Protein AF-0000000080501216 (afdb_homodimer)

Organism: Tupaia chinensis (NCBI:txid246437)

InterPro domains:
  IPR001064 Beta/gamma crystallin [PF00030] (32-118)
  IPR001064 Beta/gamma crystallin [PR01367] (33-52)
  IPR001064 Beta/gamma crystallin [PR01367] (94-103)
  IPR001064 Beta/gamma crystallin [PS50915] (31-70)
  IPR001064 Beta/gamma crystallin [PS50915] (71-119)
  IPR001064 Beta/gamma crystallin [SM00247] (32-118)
  IPR011024 Gamma-crystallin-like [SSF49695] (29-119)
  IPR050252 Beta/Gamma-Crystallin [PTHR11818] (30-120)

Foldseek 3Di:
DPPPPPPVPPPPPPPPLPCPVQPDCPPCPQFKKKFAQAFQNDHDIDMDSFKFQFVVVVVDFRTFWMFGQDAWKWFAQHGRRDHDIFIFGCPVVNRTGRGQCSSDVPRDDRHTTIMHGDDD/DPPPPPPPPPPPPPPPLPCPVQPDPPPQPQWKKKFAQAFQNDHDIDMDSFKFQFVVVVVDFRTFWMFGQDAWKWFAQHGSRDHDIFIFGCPVVNRTGRGQCSSDVPRDDRHTTIMHGDDD

pLDDT: mean 81.21, std 25.64, range [28.44, 98.81]

Solvent-accessible surface area (backbone atoms only — not comparable to full-atom values): 13350 Å² total; per-residue (Å²): 134,84,79,76,74,74,74,72,72,72,72,71,68,76,73,71,73,58,77,66,68,66,71,70,81,57,94,69,62,79,40,27,37,36,40,11,48,25,52,66,69,31,81,58,72,51,76,35,70,62,63,36,52,44,36,53,84,74,74,46,68,64,44,23,13,36,36,28,77,26,36,29,34,39,36,10,35,31,55,68,70,30,76,57,76,34,70,44,28,16,66,52,74,70,8,59,28,47,37,46,66,64,49,37,91,75,53,82,68,51,58,60,17,12,37,33,70,60,48,82,135,82,79,74,75,74,74,72,73,72,73,72,67,76,73,71,72,57,76,64,72,66,74,72,83,56,91,73,59,81,39,27,36,36,39,10,46,25,52,66,69,31,80,58,72,50,75,36,72,60,63,36,52,42,37,55,81,74,73,47,67,65,45,24,12,36,37,27,77,25,35,29,34,39,39,11,36,31,55,67,70,30,77,59,77,33,70,46,28,16,67,48,73,70,8,57,29,48,38,44,66,64,49,36,93,76,53,83,68,52,57,60,18,12,39,36,70,60,52,83

Structure (mmCIF, N/CA/C/O backbone):
data_AF-0000000080501216-model_v1
#
loop_
_entity.id
_entity.type
_entity.pdbx_description
1 polymer 'Beta-crystallin A3'
#
loop_
_atom_site.group_PDB
_atom_site.id
_atom_site.type_symbol
_atom_site.label_atom_id
_atom_site.label_alt_id
_atom_site.label_comp_id
_atom_site.label_asym_id
_atom_site.label_entity_id
_atom_site.label_seq_id
_atom_site.pdbx_PDB_ins_code
_atom_site.Cartn_x
_atom_site.Cartn_y
_atom_site.Cartn_z
_atom_site.occupancy
_atom_site.B_iso_or_equiv
_atom_site.auth_seq_id
_atom_site.auth_comp_id
_atom_site.auth_asym_id
_atom_site.auth_ato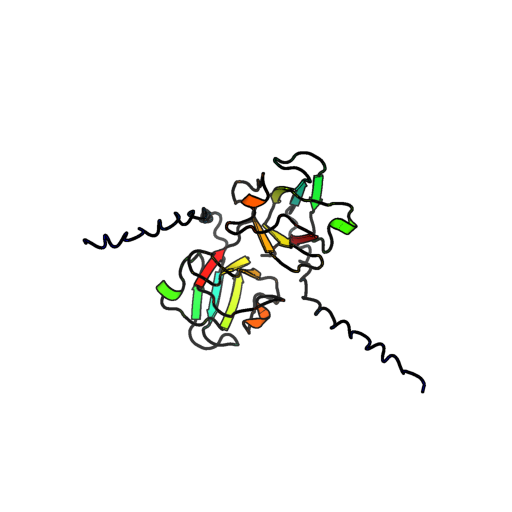m_id
_atom_site.pdbx_PDB_model_num
ATOM 1 N N . MET A 1 1 ? -28.703 9.281 -50.688 1 29.02 1 MET A N 1
ATOM 2 C CA . MET A 1 1 ? -28.609 9.859 -49.344 1 29.02 1 MET A CA 1
ATOM 3 C C . MET A 1 1 ? -27.578 9.125 -48.5 1 29.02 1 MET A C 1
ATOM 5 O O . MET A 1 1 ? -27.75 7.941 -48.188 1 29.02 1 MET A O 1
ATOM 9 N N . GLU A 1 2 ? -26.266 9.367 -48.688 1 31.59 2 GLU A N 1
ATOM 10 C CA . GLU A 1 2 ? -25.062 8.703 -48.219 1 31.59 2 GLU A CA 1
ATOM 11 C C . GLU A 1 2 ? -24.906 8.859 -46.719 1 31.59 2 GLU A C 1
ATOM 13 O O . GLU A 1 2 ? -24.969 9.969 -46.188 1 31.59 2 GLU A O 1
ATOM 18 N N . THR A 1 3 ? -25.438 7.898 -45.875 1 32.84 3 THR A N 1
ATOM 19 C CA . THR A 1 3 ? -25.359 7.84 -44.438 1 32.84 3 THR A CA 1
ATOM 20 C C . THR A 1 3 ? -23.906 7.914 -43.969 1 32.84 3 THR A C 1
ATOM 22 O O . THR A 1 3 ? -23.109 7.027 -44.25 1 32.84 3 THR A O 1
ATOM 25 N N . ARG A 1 4 ? -23.344 9.148 -43.906 1 29.95 4 ARG A N 1
ATOM 26 C CA . ARG A 1 4 ? -22.031 9.375 -43.344 1 29.95 4 ARG A CA 1
ATOM 27 C C . ARG A 1 4 ? -21.906 8.727 -41.969 1 29.95 4 ARG A C 1
ATOM 29 O O . ARG A 1 4 ? -22.641 9.094 -41.031 1 29.95 4 ARG A O 1
ATOM 36 N N . THR A 1 5 ? -21.781 7.414 -41.875 1 30.98 5 THR A N 1
ATOM 37 C CA . THR A 1 5 ? -21.484 6.742 -40.625 1 30.98 5 THR A CA 1
ATOM 38 C C . THR A 1 5 ? -20.344 7.453 -39.875 1 30.98 5 THR A C 1
ATOM 40 O O . THR A 1 5 ? -19.25 7.594 -40.406 1 30.98 5 THR A O 1
ATOM 43 N N . VAL A 1 6 ? -20.594 8.57 -39.219 1 31.17 6 VAL A N 1
ATOM 44 C CA . VAL A 1 6 ? -19.625 9.25 -38.375 1 31.17 6 VAL A CA 1
ATOM 45 C C . VAL A 1 6 ? -18.969 8.242 -37.438 1 31.17 6 VAL A C 1
ATOM 47 O O . VAL A 1 6 ? -19.641 7.629 -36.594 1 31.17 6 VAL A O 1
ATOM 50 N N . GLN A 1 7 ? -18.125 7.34 -37.875 1 28.44 7 GLN A N 1
ATOM 51 C CA . GLN A 1 7 ? -17.281 6.57 -36.969 1 28.44 7 GLN A CA 1
ATOM 52 C C . GLN A 1 7 ? -16.641 7.469 -35.938 1 28.44 7 GLN A C 1
ATOM 54 O O . GLN A 1 7 ? -15.859 8.359 -36.281 1 28.44 7 GLN A O 1
ATOM 59 N N . ARG A 1 8 ? -17.438 7.996 -35.062 1 31.09 8 ARG A N 1
ATOM 60 C CA . ARG A 1 8 ? -16.859 8.719 -33.906 1 31.09 8 ARG A CA 1
ATOM 61 C C . ARG A 1 8 ? -15.633 8.008 -33.375 1 31.09 8 ARG A C 1
ATOM 63 O O . ARG A 1 8 ? -15.703 6.828 -33 1 31.09 8 ARG A O 1
ATOM 70 N N . GLU A 1 9 ? -14.453 8.32 -33.875 1 31.73 9 GLU A N 1
ATOM 71 C CA . GLU A 1 9 ? -13.172 7.898 -33.312 1 31.73 9 GLU A CA 1
ATOM 72 C C . GLU A 1 9 ? -13.156 8.031 -31.797 1 31.73 9 GLU A C 1
ATOM 74 O O . GLU A 1 9 ? -13.438 9.109 -31.25 1 31.73 9 GLU A O 1
ATOM 79 N N . LEU A 1 10 ? -13.68 7.074 -31.125 1 31.47 10 LEU A N 1
ATOM 80 C CA . LEU A 1 10 ? -13.516 6.988 -29.672 1 31.47 10 LEU A CA 1
ATOM 81 C C . LEU A 1 10 ? -12.141 7.492 -29.25 1 31.47 10 LEU A C 1
ATOM 83 O O . LEU A 1 10 ? -11.117 6.934 -29.656 1 31.47 10 LEU A O 1
ATOM 87 N N . GLU A 1 11 ? -11.977 8.781 -29.25 1 34.78 11 GLU A N 1
ATOM 88 C CA . GLU A 1 11 ? -10.758 9.367 -28.688 1 34.78 11 GLU A CA 1
ATOM 89 C C . GLU A 1 11 ? -10.32 8.633 -27.422 1 34.78 11 GLU A C 1
ATOM 91 O O . GLU A 1 11 ? -11.086 8.547 -26.453 1 34.78 11 GLU A O 1
ATOM 96 N N . THR A 1 12 ? -9.703 7.492 -27.547 1 34.91 12 THR A N 1
ATOM 97 C CA . THR A 1 12 ? -8.984 6.871 -26.453 1 34.91 12 THR A CA 1
ATOM 98 C C . THR A 1 12 ? -8.344 7.93 -25.547 1 34.91 12 THR A C 1
ATOM 100 O O . THR A 1 12 ? -7.598 8.789 -26.031 1 34.91 12 THR A O 1
ATOM 103 N N . LEU A 1 13 ? -9.07 8.547 -24.703 1 35.78 13 LEU A N 1
ATOM 104 C CA . LEU A 1 13 ? -8.484 9.398 -23.688 1 35.78 13 LEU A CA 1
ATOM 105 C C . LEU A 1 13 ? -7.113 8.883 -23.266 1 35.78 13 LEU A C 1
ATOM 107 O O . LEU A 1 13 ? -6.93 7.672 -23.078 1 35.78 13 LEU A O 1
ATOM 111 N N . PRO A 1 14 ? -6.066 9.594 -23.719 1 34.75 14 PRO A N 1
ATOM 112 C CA . PRO A 1 14 ? -4.738 9.18 -23.266 1 34.75 14 PRO A CA 1
ATOM 113 C C . PRO A 1 14 ? -4.734 8.664 -21.828 1 34.75 14 PRO A C 1
ATOM 115 O O . PRO A 1 14 ? -5.449 9.195 -20.969 1 34.75 14 PRO A O 1
ATOM 118 N N . THR A 1 15 ? -4.793 7.391 -21.609 1 36.69 15 THR A N 1
ATOM 119 C CA . THR A 1 15 ? -4.488 6.84 -20.297 1 36.69 15 THR A CA 1
ATOM 120 C C . THR A 1 15 ? -3.416 7.672 -19.594 1 36.69 15 THR A C 1
ATOM 122 O O . THR A 1 15 ? -2.303 7.816 -20.109 1 36.69 15 THR A O 1
ATOM 125 N N . THR A 1 16 ? -3.732 8.727 -18.969 1 36.75 16 THR A N 1
ATOM 126 C CA . THR A 1 16 ? -2.787 9.438 -18.109 1 36.75 16 THR A CA 1
ATOM 127 C C . THR A 1 16 ? -1.743 8.477 -17.547 1 36.75 16 THR A C 1
ATOM 129 O O . THR A 1 16 ? -2.09 7.484 -16.906 1 36.75 16 THR A O 1
ATOM 132 N N . LYS A 1 17 ? -0.617 8.469 -18.219 1 33.47 17 LYS A N 1
ATOM 133 C CA . LYS A 1 17 ? 0.563 7.785 -17.688 1 33.47 17 LYS A CA 1
ATOM 134 C C . LYS A 1 17 ? 0.675 7.961 -16.172 1 33.47 17 LYS A C 1
ATOM 136 O O . LYS A 1 17 ? 0.887 9.07 -15.688 1 33.47 17 LYS A O 1
ATOM 141 N N . MET A 1 18 ? -0.21 7.383 -15.469 1 37.25 18 MET A N 1
ATOM 142 C CA . MET A 1 18 ? 0.127 7.395 -14.047 1 37.25 18 MET A CA 1
ATOM 143 C C . MET A 1 18 ? 1.631 7.242 -13.844 1 37.25 18 MET A C 1
ATOM 145 O O . MET A 1 18 ? 2.27 6.414 -14.492 1 37.25 18 MET A O 1
ATOM 149 N N . ALA A 1 19 ? 2.297 8.273 -13.75 1 36.88 19 ALA A N 1
ATOM 150 C CA . ALA A 1 19 ? 3.711 8.18 -13.391 1 36.88 19 ALA A CA 1
ATOM 151 C C . ALA A 1 19 ? 3.984 6.934 -12.555 1 36.88 19 ALA A C 1
ATOM 153 O O . ALA A 1 19 ? 3.6 6.863 -11.391 1 36.88 19 ALA A O 1
ATOM 154 N N . GLN A 1 20 ? 3.625 5.824 -13.102 1 40.28 20 GLN A N 1
ATOM 155 C CA . GLN A 1 20 ? 4.109 4.648 -12.383 1 40.28 20 GLN A CA 1
ATOM 156 C C . GLN A 1 20 ? 5.574 4.816 -11.977 1 40.28 20 GLN A C 1
ATOM 158 O O . GLN A 1 20 ? 6.445 4.961 -12.836 1 40.28 20 GLN A O 1
ATOM 163 N N . THR A 1 21 ? 5.844 5.699 -11.016 1 39.66 21 THR A N 1
ATOM 164 C CA . THR A 1 21 ? 7.23 5.723 -10.57 1 39.66 21 THR A CA 1
ATOM 165 C C . THR A 1 21 ? 7.824 4.316 -10.586 1 39.66 21 THR A C 1
ATOM 167 O O . THR A 1 21 ? 7.293 3.406 -9.945 1 39.66 21 THR A O 1
ATOM 170 N N . ASN A 1 22 ? 8.219 3.959 -11.766 1 41.06 22 ASN A N 1
ATOM 171 C CA . ASN A 1 22 ? 9.102 2.799 -11.734 1 41.06 22 ASN A CA 1
ATOM 172 C C . ASN A 1 22 ? 10.125 2.904 -10.602 1 41.06 22 ASN A C 1
ATOM 174 O O . ASN A 1 22 ? 10.914 3.85 -10.562 1 41.06 22 ASN A O 1
ATOM 178 N N . PRO A 1 23 ? 9.875 2.387 -9.398 1 41.84 23 PRO A N 1
ATOM 179 C CA . PRO A 1 23 ? 10.938 2.516 -8.398 1 41.84 23 PRO A CA 1
ATOM 180 C C . PRO A 1 23 ? 12.328 2.293 -8.977 1 41.84 23 PRO A C 1
ATOM 182 O O . PRO A 1 23 ? 12.492 1.533 -9.938 1 41.84 23 PRO A O 1
ATOM 185 N N . LEU A 1 24 ? 13.094 3.367 -8.984 1 39.47 24 LEU A N 1
ATOM 186 C CA . LEU A 1 24 ? 14.516 3.115 -9.211 1 39.47 24 LEU A CA 1
ATOM 187 C C . LEU A 1 24 ? 14.969 1.861 -8.469 1 39.47 24 LEU A C 1
ATOM 189 O O . LEU A 1 24 ? 14.484 1.577 -7.371 1 39.47 24 LEU A O 1
ATOM 193 N N . PRO A 1 25 ? 15.719 1.045 -9.109 1 41.31 25 PRO A N 1
ATOM 194 C CA . PRO A 1 25 ? 16.344 -0.112 -8.477 1 41.31 25 PRO A CA 1
ATOM 195 C C . PRO A 1 25 ? 17.094 0.254 -7.191 1 41.31 25 PRO A C 1
ATOM 197 O O . PRO A 1 25 ? 18.234 0.706 -7.246 1 41.31 25 PRO A O 1
ATOM 200 N N . GLY A 1 26 ? 16.875 1.258 -6.453 1 39.59 26 GLY A N 1
ATOM 201 C CA . GLY A 1 26 ? 17.906 1.435 -5.445 1 39.59 26 GLY A CA 1
ATOM 202 C C . GLY A 1 26 ? 18.297 0.141 -4.754 1 39.59 26 GLY A C 1
ATOM 203 O O . GLY A 1 26 ? 17.828 -0.937 -5.141 1 39.59 26 GLY A O 1
ATOM 204 N N . ALA A 1 27 ? 18.719 0.219 -3.203 1 41.69 27 ALA A N 1
ATOM 205 C CA . ALA A 1 27 ? 19.281 -0.876 -2.416 1 41.69 27 ALA A CA 1
ATOM 206 C C . ALA A 1 27 ? 18.359 -2.094 -2.438 1 41.69 27 ALA A C 1
ATOM 208 O O . ALA A 1 27 ? 17.219 -2.021 -1.994 1 41.69 27 ALA A O 1
ATOM 209 N N . LEU A 1 28 ? 18.438 -2.914 -3.336 1 46.03 28 LEU A N 1
ATOM 210 C CA . LEU A 1 28 ? 17.875 -4.164 -3.848 1 46.03 28 LEU A CA 1
ATOM 211 C C . LEU A 1 28 ? 17.609 -5.141 -2.709 1 46.03 28 LEU A C 1
ATOM 213 O O . LEU A 1 28 ? 18.531 -5.707 -2.131 1 46.03 28 LEU A O 1
ATOM 217 N N . GLY A 1 29 ? 17.328 -4.812 -1.502 1 54.84 29 GLY A N 1
ATOM 218 C CA . GLY A 1 29 ? 17.031 -6.09 -0.873 1 54.84 29 GLY A CA 1
ATOM 219 C C . GLY A 1 29 ? 15.992 -6.902 -1.634 1 54.84 29 GLY A C 1
ATOM 220 O O . GLY A 1 29 ? 15.312 -6.379 -2.516 1 54.84 29 GLY A O 1
ATOM 221 N N . PRO A 1 30 ? 16.172 -8.281 -1.779 1 73.44 30 PRO A N 1
ATOM 222 C CA . PRO A 1 30 ? 15.43 -9.062 -2.768 1 73.44 30 PRO A CA 1
ATOM 223 C C . PRO A 1 30 ? 13.922 -9 -2.551 1 73.44 30 PRO A C 1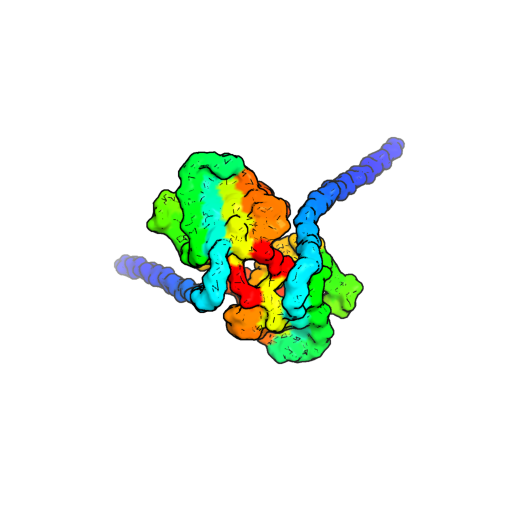
ATOM 225 O O . PRO A 1 30 ? 13.344 -9.906 -1.956 1 73.44 30 PRO A O 1
ATOM 228 N N . TRP A 1 31 ? 13.289 -7.734 -2.941 1 91.38 31 TRP A N 1
ATOM 229 C CA . TRP A 1 31 ? 11.836 -7.758 -3.014 1 91.38 31 TRP A CA 1
ATOM 230 C C . TRP A 1 31 ? 11.352 -8.93 -3.865 1 91.38 31 TRP A C 1
ATOM 232 O O . TRP A 1 31 ? 11.898 -9.195 -4.934 1 91.38 31 TRP A O 1
ATOM 242 N N . LYS A 1 32 ? 10.398 -9.57 -3.246 1 97 32 LYS A N 1
ATOM 243 C CA . LYS A 1 32 ? 9.93 -10.75 -3.965 1 97 32 LYS A CA 1
ATOM 244 C C . LYS A 1 32 ? 8.5 -11.102 -3.564 1 97 32 LYS A C 1
ATOM 246 O O . LYS A 1 32 ? 8.164 -11.102 -2.377 1 97 32 LYS A O 1
ATOM 251 N N . ILE A 1 33 ? 7.68 -11.273 -4.578 1 98.06 33 ILE A N 1
ATOM 252 C CA . ILE A 1 33 ? 6.336 -11.805 -4.379 1 98.06 33 ILE A CA 1
ATOM 253 C C . ILE A 1 33 ? 6.105 -12.992 -5.312 1 98.06 33 ILE A C 1
ATOM 255 O O . ILE A 1 33 ? 6.539 -12.977 -6.469 1 98.06 33 ILE A O 1
ATOM 259 N N . THR A 1 34 ? 5.449 -14.016 -4.762 1 98.69 34 THR A N 1
ATOM 260 C CA . THR A 1 34 ? 5.09 -15.188 -5.555 1 98.69 34 THR A CA 1
ATOM 261 C C . THR A 1 34 ? 3.578 -15.391 -5.566 1 98.69 34 THR A C 1
ATOM 263 O O . THR A 1 34 ? 2.939 -15.406 -4.512 1 98.69 34 THR A O 1
ATOM 266 N N . ILE A 1 35 ? 3.051 -15.562 -6.801 1 98.81 35 ILE A N 1
ATOM 267 C CA . ILE A 1 35 ? 1.612 -15.781 -6.918 1 98.81 35 ILE A CA 1
ATOM 268 C C . ILE A 1 35 ? 1.34 -17.219 -7.363 1 98.81 35 ILE A C 1
ATOM 270 O O . ILE A 1 35 ? 2.178 -17.844 -8.016 1 98.81 35 ILE A O 1
ATOM 274 N N . TYR A 1 36 ? 0.174 -17.734 -6.949 1 98.75 36 TYR A N 1
ATOM 275 C CA . TYR A 1 36 ? -0.227 -19.109 -7.258 1 98.75 36 TYR A CA 1
ATOM 276 C C . TYR A 1 36 ? -1.63 -19.141 -7.852 1 98.75 36 TYR A C 1
ATOM 278 O O . TYR A 1 36 ? -2.49 -18.344 -7.477 1 98.75 36 TYR A O 1
ATOM 286 N N . ASP A 1 37 ? -1.862 -20.109 -8.75 1 98.5 37 ASP A N 1
ATOM 287 C CA . ASP A 1 37 ? -3.164 -20.156 -9.406 1 98.5 37 ASP A CA 1
ATOM 288 C C . ASP A 1 37 ? -4.137 -21.047 -8.633 1 98.5 37 ASP A C 1
ATOM 290 O O . ASP A 1 37 ? -5.285 -21.219 -9.055 1 98.5 37 ASP A O 1
ATOM 294 N N . GLN A 1 38 ? -3.672 -21.625 -7.516 1 98.25 38 GLN A N 1
ATOM 295 C CA . GLN A 1 38 ? -4.527 -22.359 -6.586 1 98.25 38 GLN A CA 1
ATOM 296 C C . GLN A 1 38 ? -4.352 -21.844 -5.16 1 98.25 38 GLN A C 1
ATOM 298 O O . GLN A 1 38 ? -3.357 -21.188 -4.852 1 98.25 38 GLN A O 1
ATOM 303 N N . GLU A 1 39 ? -5.336 -22.047 -4.355 1 98.38 39 GLU A N 1
ATOM 304 C CA . GLU A 1 39 ? -5.262 -21.672 -2.945 1 98.38 39 GLU A CA 1
ATOM 305 C C . GLU A 1 39 ? -4.18 -22.484 -2.227 1 98.38 39 GLU A C 1
ATOM 307 O O . GLU A 1 39 ? -3.668 -23.469 -2.764 1 98.38 39 GLU A O 1
ATOM 312 N N . ASN A 1 40 ? -3.713 -22.016 -1.14 1 98.62 40 ASN A N 1
ATOM 313 C CA . ASN A 1 40 ? -2.76 -22.688 -0.264 1 98.62 40 ASN A CA 1
ATOM 314 C C . ASN A 1 40 ? -1.433 -22.953 -0.973 1 98.62 40 ASN A C 1
ATOM 316 O O . ASN A 1 40 ? -0.803 -23.984 -0.762 1 98.62 40 ASN A O 1
ATOM 320 N N . PHE A 1 41 ? -1.153 -22.031 -1.813 1 98.56 41 PHE A N 1
ATOM 321 C CA . PHE A 1 41 ? 0.135 -22.016 -2.496 1 98.56 41 PHE A CA 1
ATOM 322 C C . PHE A 1 41 ? 0.314 -23.266 -3.352 1 98.56 41 PHE A C 1
ATOM 324 O O . PHE A 1 41 ? 1.41 -23.828 -3.418 1 98.56 41 PHE A O 1
ATOM 331 N N . GLN A 1 42 ? -0.801 -23.766 -3.883 1 98.56 42 GLN A N 1
ATOM 332 C CA . GLN A 1 42 ? -0.767 -24.938 -4.762 1 98.56 42 GLN A CA 1
ATOM 333 C C . GLN A 1 42 ? -0.819 -24.516 -6.23 1 98.56 42 GLN A C 1
ATOM 335 O O . GLN A 1 42 ? -1.048 -23.344 -6.539 1 98.56 42 GLN A O 1
ATOM 340 N N . GLY A 1 43 ? -0.421 -25.484 -7.137 1 98 43 GLY A N 1
ATOM 341 C CA . GLY A 1 43 ? -0.551 -25.281 -8.57 1 98 43 GLY A CA 1
ATOM 342 C C . GLY A 1 43 ? 0.613 -24.516 -9.172 1 98 43 GLY A C 1
ATOM 343 O O . GLY A 1 43 ? 1.732 -24.578 -8.656 1 98 43 GLY A O 1
ATOM 344 N N . LYS A 1 44 ? 0.304 -23.781 -10.297 1 97.88 44 LYS A N 1
ATOM 345 C CA . LYS A 1 44 ? 1.307 -22.984 -10.992 1 97.88 44 LYS A CA 1
ATOM 346 C C . LYS A 1 44 ? 1.714 -21.766 -10.156 1 97.88 44 LYS A C 1
ATOM 348 O O . LYS A 1 44 ? 0.878 -21.156 -9.484 1 97.88 44 LYS A O 1
ATOM 353 N N . ARG A 1 45 ? 2.998 -21.438 -10.219 1 98.25 45 ARG A N 1
ATOM 354 C CA . ARG A 1 45 ? 3.473 -20.266 -9.492 1 98.25 45 ARG A CA 1
ATOM 355 C C . ARG A 1 45 ? 4.254 -19.328 -10.406 1 98.25 45 ARG A C 1
ATOM 357 O O . ARG A 1 45 ? 4.777 -19.75 -11.438 1 98.25 45 ARG A O 1
ATOM 364 N N . MET A 1 46 ? 4.227 -18.078 -10.078 1 98.25 46 MET A N 1
ATOM 365 C CA . MET A 1 46 ? 5.031 -17.078 -10.758 1 98.25 46 MET A CA 1
ATOM 366 C C . MET A 1 46 ? 5.613 -16.078 -9.758 1 98.25 46 MET A C 1
ATOM 368 O O . MET A 1 46 ? 4.93 -15.656 -8.828 1 98.25 46 MET A O 1
ATOM 372 N N . GLU A 1 47 ? 6.859 -15.703 -9.977 1 97.25 47 GLU A N 1
ATOM 373 C CA . GLU A 1 47 ? 7.594 -14.812 -9.078 1 97.25 47 GLU A CA 1
ATOM 374 C C . GLU A 1 47 ? 7.816 -13.445 -9.719 1 97.25 47 GLU A C 1
ATOM 376 O O . GLU A 1 47 ? 8.117 -13.352 -10.906 1 97.25 47 GLU A O 1
ATOM 381 N N . PHE A 1 48 ? 7.676 -12.453 -8.859 1 96.69 48 PHE A N 1
ATOM 382 C CA . PHE A 1 48 ? 7.996 -11.102 -9.305 1 96.69 48 PHE A CA 1
ATOM 383 C C . PHE A 1 48 ? 9.008 -10.445 -8.367 1 96.69 48 PHE A C 1
ATOM 385 O O . PHE A 1 48 ? 8.875 -10.523 -7.148 1 96.69 48 PHE A O 1
ATOM 392 N N . THR A 1 49 ? 10.016 -9.844 -8.961 1 95.38 49 THR A N 1
ATOM 393 C CA . THR A 1 49 ? 10.984 -9.055 -8.211 1 95.38 49 THR A CA 1
ATOM 394 C C . THR A 1 49 ? 10.93 -7.586 -8.625 1 95.38 49 THR A C 1
ATOM 396 O O . THR A 1 49 ? 11.641 -6.746 -8.062 1 95.38 49 THR A O 1
ATOM 399 N N . SER A 1 50 ? 10.141 -7.402 -9.609 1 93.75 50 SER A N 1
ATOM 400 C CA . SER A 1 50 ? 9.875 -6.059 -10.125 1 93.75 50 SER A CA 1
ATOM 401 C C . SER A 1 50 ? 8.406 -5.898 -10.508 1 93.75 50 SER A C 1
ATOM 403 O O . SER A 1 50 ? 7.645 -6.871 -10.492 1 93.75 50 SER A O 1
ATOM 405 N N . SER A 1 51 ? 8.062 -4.668 -10.797 1 95.38 51 SER A N 1
ATOM 406 C CA . SER A 1 51 ? 6.676 -4.391 -11.156 1 95.38 51 SER A CA 1
ATOM 407 C C . SER A 1 51 ? 6.289 -5.098 -12.453 1 95.38 51 SER A C 1
ATOM 409 O O . SER A 1 51 ? 7.137 -5.34 -13.312 1 95.38 51 SER A O 1
ATOM 411 N N . CYS A 1 52 ? 4.984 -5.375 -12.539 1 97.62 52 CYS A N 1
ATOM 412 C CA . CYS A 1 52 ? 4.406 -6.031 -13.703 1 97.62 52 CYS A CA 1
ATOM 413 C C . CYS A 1 52 ? 3.07 -5.402 -14.078 1 97.62 52 CYS A C 1
ATOM 415 O O . CYS A 1 52 ? 2.078 -5.574 -13.367 1 97.62 52 CYS A O 1
ATOM 417 N N . PRO A 1 53 ? 2.953 -4.691 -15.234 1 97.56 53 PRO A N 1
ATOM 418 C CA . PRO A 1 53 ? 1.73 -3.965 -15.586 1 97.56 53 PRO A CA 1
ATOM 419 C C . PRO A 1 53 ? 0.643 -4.875 -16.141 1 97.56 53 PRO A C 1
ATOM 421 O O . PRO A 1 53 ? -0.509 -4.457 -16.281 1 97.56 53 PRO A O 1
ATOM 424 N N . ASN A 1 54 ? 1.0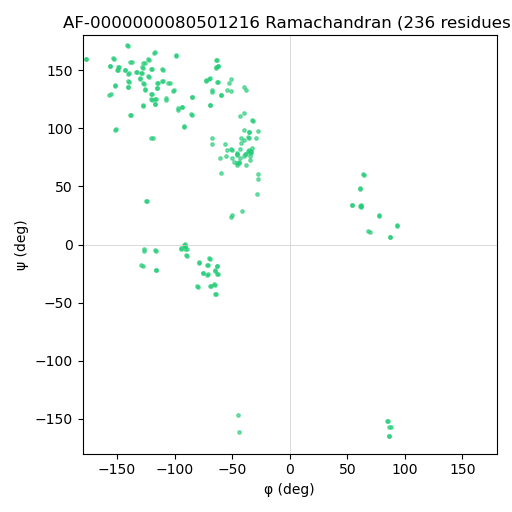87 -6.102 -16.531 1 98.38 54 ASN A N 1
ATOM 425 C CA . ASN A 1 54 ? 0.123 -7.043 -17.094 1 98.38 54 ASN A CA 1
ATOM 426 C C . ASN A 1 54 ? 0.528 -8.492 -16.812 1 98.38 54 ASN A C 1
ATOM 428 O O . ASN A 1 54 ? 1.313 -9.07 -17.578 1 98.38 54 ASN A O 1
ATOM 432 N N . VAL A 1 55 ? 0.013 -9.117 -15.898 1 98.19 55 VAL A N 1
ATOM 433 C CA . VAL A 1 55 ? 0.375 -10.445 -15.422 1 98.19 55 VAL A CA 1
ATOM 434 C C . VAL A 1 55 ? -0.007 -11.492 -16.469 1 98.19 55 VAL A C 1
ATOM 436 O O . VAL A 1 55 ? 0.722 -12.461 -16.688 1 98.19 55 VAL A O 1
ATOM 439 N N . SER A 1 56 ? -1.122 -11.227 -17.125 1 97.06 56 SER A N 1
ATOM 440 C CA . SER A 1 56 ? -1.581 -12.188 -18.125 1 97.06 56 SER A CA 1
ATOM 441 C C . SER A 1 56 ? -0.607 -12.281 -19.297 1 97.06 56 SER A C 1
ATOM 443 O O . SER A 1 56 ? -0.474 -13.336 -19.922 1 97.06 56 SER A O 1
ATOM 445 N N . GLU A 1 57 ? -0.027 -11.133 -19.594 1 96.62 57 GLU A N 1
ATOM 446 C CA . GLU A 1 57 ? 0.95 -11.109 -20.688 1 96.62 57 GLU A CA 1
ATOM 447 C C . GLU A 1 57 ? 2.152 -11.992 -20.359 1 96.62 57 GLU A C 1
ATOM 449 O O . GLU A 1 57 ? 2.906 -12.375 -21.25 1 96.62 57 GLU A O 1
ATOM 454 N N . ARG A 1 58 ? 2.309 -12.297 -19.094 1 95.06 58 ARG A N 1
ATOM 455 C CA . ARG A 1 58 ? 3.383 -13.188 -18.656 1 95.06 58 ARG A CA 1
ATOM 456 C C . ARG A 1 58 ? 2.914 -14.641 -18.625 1 95.06 58 ARG A C 1
ATOM 458 O O . ARG A 1 58 ? 3.656 -15.531 -18.203 1 95.06 58 ARG A O 1
ATOM 465 N N . GLY A 1 59 ? 1.6 -14.859 -18.969 1 94.75 59 GLY A N 1
ATOM 466 C CA . GLY A 1 59 ? 1.074 -16.219 -19.078 1 94.75 59 GLY A CA 1
ATOM 467 C C . GLY A 1 59 ? 0.436 -16.703 -17.781 1 94.75 59 GLY A C 1
ATOM 468 O O . GLY A 1 59 ? 0.322 -17.922 -17.562 1 94.75 59 GLY A O 1
ATOM 469 N N . PHE A 1 60 ? 0.156 -15.836 -16.938 1 97.19 60 PHE A N 1
ATOM 470 C CA . PHE A 1 60 ? -0.43 -16.234 -15.664 1 97.19 60 PHE A CA 1
ATOM 471 C C . PHE A 1 60 ? -1.842 -15.68 -15.516 1 97.19 60 PHE A C 1
ATOM 473 O O . PHE A 1 60 ? -2.084 -14.5 -15.797 1 97.19 60 PHE A O 1
ATOM 480 N N . ASP A 1 61 ? -2.684 -16.609 -15.055 1 94.38 61 ASP A N 1
ATOM 481 C CA . ASP A 1 61 ? -4.082 -16.234 -14.844 1 94.38 61 ASP A CA 1
ATOM 482 C C . ASP A 1 61 ? -4.613 -16.828 -13.539 1 94.38 61 ASP A C 1
ATOM 484 O O . ASP A 1 61 ? -4.027 -17.766 -12.992 1 94.38 61 ASP A O 1
ATOM 488 N N . ASN A 1 62 ? -5.633 -16.219 -13.031 1 96.12 62 ASN A N 1
ATOM 489 C CA . ASN A 1 62 ? -6.41 -16.781 -11.938 1 96.12 62 ASN A CA 1
ATOM 490 C C . ASN A 1 62 ? -5.574 -16.922 -10.664 1 96.12 62 ASN A C 1
ATOM 492 O O . ASN A 1 62 ? -5.438 -18.016 -10.125 1 96.12 62 ASN A O 1
ATOM 496 N N . VAL A 1 63 ? -5.07 -15.852 -10.156 1 98.5 63 VAL A N 1
ATOM 497 C CA . VAL A 1 63 ? -4.336 -15.859 -8.891 1 98.5 63 VAL A CA 1
ATOM 498 C C . VAL A 1 63 ? -5.281 -16.188 -7.742 1 98.5 63 VAL A C 1
ATOM 500 O O . VAL A 1 63 ? -6.379 -15.633 -7.652 1 98.5 63 VAL A O 1
ATOM 503 N N . ARG A 1 64 ? -4.82 -17.141 -6.859 1 98.5 64 ARG A N 1
ATOM 504 C CA . ARG A 1 64 ? -5.715 -17.547 -5.781 1 98.5 64 ARG A CA 1
ATOM 505 C C . ARG A 1 64 ? -5.008 -17.484 -4.43 1 98.5 64 ARG A C 1
ATOM 507 O O . ARG A 1 64 ? -5.66 -17.5 -3.383 1 98.5 64 ARG A O 1
ATOM 514 N N . SER A 1 65 ? -3.721 -17.438 -4.398 1 98.81 65 SER A N 1
ATOM 515 C CA . SER A 1 65 ? -2.908 -17.25 -3.199 1 98.81 65 SER A CA 1
ATOM 516 C C . SER A 1 65 ? -1.565 -16.609 -3.533 1 98.81 65 SER A C 1
ATOM 518 O O . SER A 1 65 ? -1.196 -16.516 -4.707 1 98.81 65 SER A O 1
ATOM 520 N N . LEU A 1 66 ? -0.93 -16.047 -2.559 1 98.56 66 LEU A N 1
ATOM 521 C CA . LEU A 1 66 ? 0.358 -15.422 -2.842 1 98.56 66 LEU A CA 1
ATOM 522 C C . LEU A 1 66 ? 1.209 -15.336 -1.58 1 98.56 66 LEU A C 1
ATOM 524 O O . LEU A 1 66 ? 0.686 -15.414 -0.467 1 98.56 66 LEU A O 1
ATOM 528 N N . LYS A 1 67 ? 2.498 -15.312 -1.78 1 98.56 67 LYS A N 1
ATOM 529 C CA . LYS A 1 67 ? 3.49 -15.102 -0.732 1 98.56 67 LYS A CA 1
ATOM 530 C C . LYS A 1 67 ? 4.289 -13.82 -0.987 1 98.56 67 LYS A C 1
ATOM 532 O O . LYS A 1 67 ? 4.844 -13.641 -2.072 1 98.56 67 LYS A O 1
ATOM 537 N N . VAL A 1 68 ? 4.199 -12.961 -0.01 1 97.81 68 VAL A N 1
ATOM 538 C CA . VAL A 1 68 ? 5.125 -11.836 -0.03 1 97.81 68 VAL A CA 1
ATOM 539 C C . VAL A 1 68 ? 6.383 -12.188 0.765 1 97.81 68 VAL A C 1
ATOM 541 O O . VAL A 1 68 ? 6.395 -12.086 1.994 1 97.81 68 VAL A O 1
ATOM 544 N N . GLU A 1 69 ? 7.395 -12.508 0.073 1 96 69 GLU A N 1
ATOM 545 C CA . GLU A 1 69 ? 8.617 -12.977 0.715 1 96 69 GLU A CA 1
ATOM 546 C C . GLU A 1 69 ? 9.445 -11.805 1.242 1 96 69 GLU A C 1
ATOM 548 O O . GLU A 1 69 ? 10.141 -11.938 2.252 1 96 69 GLU A O 1
ATOM 553 N N . CYS A 1 70 ? 9.367 -10.781 0.45 1 93.75 70 CYS A N 1
ATOM 554 C CA . CYS A 1 70 ? 10.094 -9.594 0.872 1 93.75 70 CYS A CA 1
ATOM 555 C C . CYS A 1 70 ? 9.43 -8.328 0.341 1 93.75 70 CYS A C 1
ATOM 557 O O . CYS A 1 70 ? 9.047 -8.266 -0.829 1 93.75 70 CYS A O 1
ATOM 559 N N . GLY A 1 71 ? 9.391 -7.324 1.346 1 92.5 71 GLY A N 1
ATOM 560 C CA . GLY A 1 71 ? 8.859 -6.031 0.953 1 92.5 71 GLY A CA 1
ATOM 561 C C . GLY A 1 71 ? 7.348 -5.945 1.06 1 92.5 71 GLY A C 1
ATOM 562 O O . GLY A 1 71 ? 6.734 -6.66 1.854 1 92.5 71 GLY A O 1
ATOM 563 N N . ALA A 1 72 ? 6.816 -4.918 0.416 1 95.12 72 ALA A N 1
ATOM 564 C CA . ALA A 1 72 ? 5.379 -4.691 0.282 1 95.12 72 ALA A CA 1
ATOM 565 C C . ALA A 1 72 ? 5 -4.418 -1.171 1 95.12 72 ALA A C 1
ATOM 567 O O . ALA A 1 72 ? 5.773 -3.814 -1.918 1 95.12 72 ALA A O 1
ATOM 568 N N . TRP A 1 73 ? 3.82 -4.957 -1.467 1 97.12 73 TRP A N 1
ATOM 569 C CA . TRP A 1 73 ? 3.389 -4.918 -2.859 1 97.12 73 TRP A CA 1
ATOM 570 C C . TRP A 1 73 ? 1.939 -4.457 -2.969 1 97.12 73 TRP A C 1
ATOM 572 O O . TRP A 1 73 ? 1.143 -4.672 -2.053 1 97.12 73 TRP A O 1
ATOM 582 N N . VAL A 1 74 ? 1.674 -3.785 -4.074 1 96.94 74 VAL A N 1
ATOM 583 C CA . VAL A 1 74 ? 0.283 -3.535 -4.434 1 96.94 74 VAL A CA 1
ATOM 584 C C . VAL A 1 74 ? -0.107 -4.406 -5.625 1 96.94 74 VAL A C 1
ATOM 586 O O . VAL A 1 74 ? 0.592 -4.434 -6.641 1 96.94 74 VAL A O 1
ATOM 589 N N . CYS A 1 75 ? -1.183 -5.16 -5.445 1 97.75 75 CYS A N 1
ATOM 590 C CA . CYS A 1 75 ? -1.786 -5.902 -6.543 1 97.75 75 CYS A CA 1
ATOM 591 C C . CYS A 1 75 ? -3.084 -5.246 -6.996 1 97.75 75 CYS A C 1
ATOM 593 O O . CYS A 1 75 ? -3.875 -4.789 -6.172 1 97.75 75 CYS A O 1
ATOM 595 N N . TYR A 1 76 ? -3.252 -5.223 -8.352 1 96.06 76 TYR A N 1
ATOM 596 C CA . TYR A 1 76 ? -4.402 -4.516 -8.906 1 96.06 76 TYR A CA 1
ATOM 597 C C . TYR A 1 76 ? -5.285 -5.457 -9.711 1 96.06 76 TYR A C 1
ATOM 599 O O . TYR A 1 76 ? -4.793 -6.391 -10.352 1 96.06 76 TYR A O 1
ATOM 607 N N . GLN A 1 77 ? -6.484 -5.094 -9.703 1 95.75 77 GLN A N 1
ATOM 608 C CA . GLN A 1 77 ? -7.508 -5.879 -10.383 1 95.75 77 GLN A CA 1
ATOM 609 C C . GLN A 1 77 ? -7.27 -5.906 -11.891 1 95.75 77 GLN A C 1
ATOM 611 O O . GLN A 1 77 ? -7.359 -6.965 -12.523 1 95.75 77 GLN A O 1
ATOM 616 N N . TYR A 1 78 ? -6.914 -4.801 -12.539 1 96.31 78 TYR A N 1
ATOM 617 C CA . TYR A 1 78 ? -6.793 -4.703 -13.992 1 96.31 78 TYR A CA 1
ATOM 618 C C . TYR A 1 78 ? -5.359 -4.387 -14.398 1 96.31 78 TYR A C 1
ATOM 620 O O . TYR A 1 78 ? -4.555 -3.951 -13.578 1 96.31 78 TYR A O 1
ATOM 628 N N . PRO A 1 79 ? -5.086 -4.574 -15.672 1 97.06 79 PRO A N 1
ATOM 629 C CA . PRO A 1 79 ? -3.768 -4.164 -16.156 1 97.06 79 PRO A CA 1
ATOM 630 C C . PRO A 1 79 ? -3.531 -2.66 -16.016 1 97.06 79 PRO A C 1
ATOM 632 O O . PRO A 1 79 ? -4.488 -1.886 -15.938 1 97.06 79 PRO A O 1
ATOM 635 N N . GLY A 1 80 ? -2.271 -2.33 -15.914 1 95.38 80 GLY A N 1
ATOM 636 C CA . GLY A 1 80 ? -1.905 -0.923 -15.883 1 95.38 80 GLY A CA 1
ATOM 637 C C . GLY A 1 80 ? -2.156 -0.275 -14.531 1 95.38 80 GLY A C 1
ATOM 638 O O . GLY A 1 80 ? -2.475 0.914 -14.461 1 95.38 80 GLY A O 1
ATOM 639 N N . TYR A 1 81 ? -2.148 -1.123 -13.516 1 94.31 81 TYR A N 1
ATOM 640 C CA . TYR A 1 81 ? -2.262 -0.643 -12.141 1 94.31 81 TYR A CA 1
ATOM 641 C C . TYR A 1 81 ? -3.578 0.094 -11.93 1 94.31 81 TYR A C 1
ATOM 643 O O . TYR A 1 81 ? -3.598 1.196 -11.375 1 94.31 81 TYR A O 1
ATOM 651 N N . ARG A 1 82 ? -4.645 -0.564 -12.398 1 91.94 82 ARG A N 1
ATOM 652 C CA . ARG A 1 82 ? -5.988 0.006 -12.352 1 91.94 82 ARG A CA 1
ATOM 653 C C . ARG A 1 82 ? -6.941 -0.897 -11.578 1 91.94 82 ARG A C 1
ATOM 655 O O . ARG A 1 82 ? -6.672 -2.086 -11.398 1 91.94 82 ARG A O 1
ATOM 662 N N . GLY A 1 83 ? -8.023 -0.284 -11.102 1 90.19 83 GLY A N 1
ATOM 663 C CA . GLY A 1 83 ? -9.055 -1.07 -10.438 1 90.19 83 GLY A CA 1
ATOM 664 C C . GLY A 1 83 ? -8.805 -1.251 -8.953 1 90.19 83 GLY A C 1
ATOM 665 O O . GLY A 1 83 ? -8.094 -0.455 -8.336 1 90.19 83 GLY A O 1
ATOM 666 N N . TYR A 1 84 ? -9.391 -2.289 -8.43 1 90.69 84 TYR A N 1
ATOM 667 C CA . TYR A 1 84 ? -9.258 -2.578 -7.008 1 90.69 84 TYR A CA 1
ATOM 668 C C . TYR A 1 84 ? -7.801 -2.865 -6.648 1 90.69 84 TYR A C 1
ATOM 670 O O . TYR A 1 84 ? -7.086 -3.527 -7.406 1 90.69 84 TYR A O 1
ATOM 678 N N . GLN A 1 85 ? -7.43 -2.311 -5.457 1 91.31 85 GLN A N 1
ATOM 679 C CA . GLN A 1 85 ? -6.047 -2.457 -5.023 1 91.31 85 GLN A CA 1
ATOM 680 C C . GLN A 1 85 ? -5.953 -3.303 -3.756 1 91.31 85 GLN A C 1
ATOM 682 O O . GLN A 1 85 ? -6.766 -3.152 -2.844 1 91.31 85 GLN A O 1
ATOM 687 N N . TYR A 1 86 ? -4.926 -4.215 -3.686 1 95.88 86 TYR A N 1
ATOM 688 C CA . TYR A 1 86 ? -4.574 -4.961 -2.48 1 95.88 86 TYR A CA 1
ATOM 689 C C . TYR A 1 86 ? -3.168 -4.609 -2.012 1 95.88 86 TYR A C 1
ATOM 691 O O . TYR A 1 86 ? -2.215 -4.656 -2.793 1 95.88 86 TYR A O 1
ATOM 699 N N . ILE A 1 87 ? -3.109 -4.211 -0.768 1 96 87 ILE A N 1
ATOM 700 C CA . ILE A 1 87 ? -1.813 -3.957 -0.146 1 96 87 ILE A CA 1
ATOM 701 C C . ILE A 1 87 ? -1.337 -5.211 0.585 1 96 87 ILE A C 1
ATOM 703 O O . ILE A 1 87 ? -1.954 -5.637 1.564 1 96 87 ILE A O 1
ATOM 707 N N . LEU A 1 88 ? -0.216 -5.723 0.154 1 97.06 88 LEU A N 1
ATOM 708 C CA . LEU A 1 88 ? 0.301 -6.984 0.667 1 97.06 88 LEU A CA 1
ATOM 709 C C . LEU A 1 88 ? 1.679 -6.797 1.292 1 97.06 88 LEU A C 1
ATOM 711 O O . LEU A 1 88 ? 2.594 -6.281 0.643 1 97.06 88 LEU A O 1
ATOM 715 N N . GLU A 1 89 ? 1.771 -7.215 2.492 1 95.38 89 GLU A N 1
ATOM 716 C CA . GLU A 1 89 ? 2.979 -6.938 3.264 1 95.38 89 GLU A CA 1
ATOM 717 C C . GLU A 1 89 ? 3.621 -8.227 3.766 1 95.38 89 GLU A C 1
ATOM 719 O O . GLU A 1 89 ? 2.922 -9.164 4.148 1 95.38 89 GLU A O 1
ATOM 724 N N . CYS A 1 90 ? 4.941 -8.227 3.807 1 94.75 90 CYS A N 1
ATOM 725 C CA . CYS A 1 90 ? 5.652 -9.422 4.258 1 94.75 90 CYS A CA 1
ATOM 726 C C . CYS A 1 90 ? 5.488 -9.617 5.758 1 94.75 90 CYS A C 1
ATOM 728 O O . CYS A 1 90 ? 5.484 -10.75 6.246 1 94.75 90 CYS A O 1
ATOM 730 N N . ASP A 1 91 ? 5.273 -8.586 6.457 1 90.5 91 ASP A N 1
ATOM 731 C CA . ASP A 1 91 ? 5.176 -8.68 7.91 1 90.5 91 ASP A CA 1
ATOM 732 C C . AS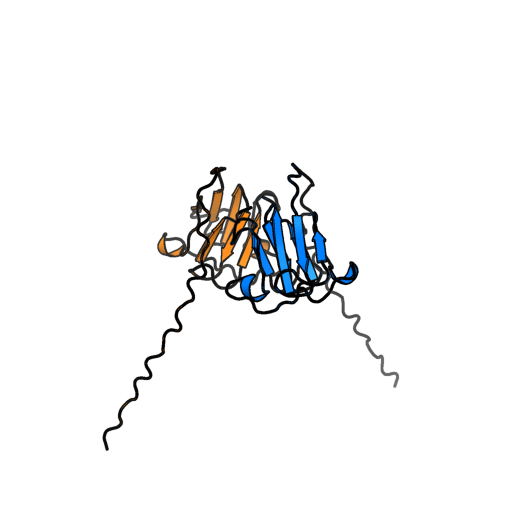P A 1 91 ? 3.74 -8.961 8.352 1 90.5 91 ASP A C 1
ATOM 734 O O . ASP A 1 91 ? 3.48 -9.188 9.531 1 90.5 91 ASP A O 1
ATOM 738 N N . HIS A 1 92 ? 2.828 -8.875 7.441 1 91.31 92 HIS A N 1
ATOM 739 C CA . HIS A 1 92 ? 1.451 -9.258 7.73 1 91.31 92 HIS A CA 1
ATOM 740 C C . HIS A 1 92 ? 1.249 -10.758 7.559 1 91.31 92 HIS A C 1
ATOM 742 O O . HIS A 1 92 ? 1.271 -11.266 6.438 1 91.31 92 HIS A O 1
ATOM 748 N N . HIS A 1 93 ? 1.023 -11.484 8.617 1 91.75 93 HIS A N 1
ATOM 749 C CA . HIS A 1 93 ? 0.873 -12.938 8.633 1 91.75 93 HIS A CA 1
ATOM 750 C C . HIS A 1 93 ? 2.068 -13.617 7.973 1 91.75 93 HIS A C 1
ATOM 752 O O . HIS A 1 93 ? 1.906 -14.602 7.25 1 91.75 93 HIS A O 1
ATOM 758 N N . GLY A 1 94 ? 3.205 -13.008 8.156 1 92.94 94 GLY A N 1
ATOM 759 C CA . GLY A 1 94 ? 4.422 -13.602 7.617 1 92.94 94 GLY A CA 1
ATOM 760 C C . GLY A 1 94 ? 4.488 -13.555 6.105 1 92.94 94 GLY A C 1
ATOM 761 O O . GLY A 1 94 ? 5.254 -14.297 5.488 1 92.94 94 GLY A O 1
ATOM 762 N N . GLY A 1 95 ? 3.625 -12.836 5.484 1 97.12 95 GLY A N 1
ATOM 763 C CA . GLY A 1 95 ? 3.633 -12.711 4.035 1 97.12 95 GLY A CA 1
ATOM 764 C C . GLY A 1 95 ? 2.842 -13.797 3.34 1 97.12 95 GLY A C 1
ATOM 765 O O . GLY A 1 95 ? 2.826 -13.875 2.107 1 97.12 95 GLY A O 1
ATOM 766 N N . ASP A 1 96 ? 2.145 -14.617 4.195 1 98.25 96 ASP A N 1
ATOM 767 C CA . ASP A 1 96 ? 1.396 -15.742 3.652 1 98.25 96 ASP A CA 1
ATOM 768 C C . ASP A 1 96 ? -0.078 -15.391 3.475 1 98.25 96 ASP A C 1
ATOM 770 O O . ASP A 1 96 ? -0.772 -15.094 4.449 1 98.25 96 ASP A O 1
ATOM 774 N N . TYR A 1 97 ? -0.475 -15.43 2.254 1 98.5 97 TYR A N 1
ATOM 775 C CA . TYR A 1 97 ? -1.878 -15.234 1.901 1 98.5 97 TYR A CA 1
ATOM 776 C C . TYR A 1 97 ? -2.432 -16.453 1.178 1 98.5 97 TYR A C 1
ATOM 778 O O . TYR A 1 97 ? -2.342 -16.547 -0.049 1 98.5 97 TYR A O 1
ATOM 786 N N . LYS A 1 98 ? -3.002 -17.375 1.934 1 98.69 98 LYS A N 1
ATOM 787 C CA . LYS A 1 98 ? -3.352 -18.719 1.467 1 98.69 98 LYS A CA 1
ATOM 788 C C . LYS A 1 98 ? -4.602 -18.672 0.593 1 98.69 98 LYS A C 1
ATOM 790 O O . LYS A 1 98 ? -4.891 -19.641 -0.127 1 98.69 98 LYS A O 1
ATOM 795 N N . HIS A 1 99 ? -5.414 -17.625 0.803 1 98.62 99 HIS A N 1
ATOM 796 C CA . HIS A 1 99 ? -6.68 -17.438 0.102 1 98.62 99 HIS A CA 1
ATOM 797 C C . HIS A 1 99 ? -6.895 -15.977 -0.263 1 98.62 99 HIS A C 1
ATOM 799 O O . HIS A 1 99 ? -6.535 -15.078 0.506 1 98.62 99 HIS A O 1
ATOM 805 N N . TRP A 1 100 ? -7.559 -15.727 -1.427 1 97.88 100 TRP A N 1
ATOM 806 C CA . TRP A 1 100 ? -7.691 -14.367 -1.939 1 97.88 100 TRP A CA 1
ATOM 807 C C . TRP A 1 100 ? -8.477 -13.492 -0.97 1 97.88 100 TRP A C 1
ATOM 809 O O . TRP A 1 100 ? -8.25 -12.289 -0.885 1 97.88 100 TRP A O 1
ATOM 819 N N . ARG A 1 101 ? -9.266 -14.125 -0.218 1 96.69 101 ARG A N 1
ATOM 820 C CA . ARG A 1 101 ? -10.078 -13.367 0.731 1 96.69 101 ARG A CA 1
ATOM 821 C C . ARG A 1 101 ? -9.219 -12.781 1.844 1 96.69 101 ARG A C 1
ATOM 823 O O . ARG A 1 101 ? -9.672 -11.914 2.59 1 96.69 101 ARG A O 1
ATOM 830 N N . GLU A 1 102 ? -7.957 -13.219 1.927 1 96.69 102 GLU A N 1
ATOM 831 C CA . GLU A 1 102 ? -7.043 -12.742 2.957 1 96.69 102 GLU A CA 1
ATOM 832 C C . GLU A 1 102 ? -6.262 -11.523 2.479 1 96.69 102 GLU A C 1
ATOM 834 O O . GLU A 1 102 ? -5.508 -10.922 3.244 1 96.69 102 GLU A O 1
ATOM 839 N N . TRP A 1 103 ? -6.461 -11.156 1.276 1 97 103 TRP A N 1
ATOM 840 C CA . TRP A 1 103 ? -5.66 -10.078 0.697 1 97 103 TRP A CA 1
ATOM 841 C C . TRP A 1 103 ? -6.047 -8.734 1.301 1 97 103 TRP A C 1
ATOM 843 O O . TRP A 1 103 ? -5.305 -7.758 1.178 1 97 103 TRP A O 1
ATOM 853 N N . GLY A 1 104 ? -7.18 -8.672 1.906 1 91.81 104 GLY A N 1
ATOM 854 C CA . GLY A 1 104 ? -7.691 -7.465 2.541 1 91.81 104 GLY A CA 1
ATOM 855 C C . GLY A 1 104 ? -9.016 -7.68 3.25 1 91.81 104 GLY A C 1
ATOM 856 O O . GLY A 1 104 ? -9.734 -8.633 2.955 1 91.81 104 GLY A O 1
ATOM 857 N N . SER A 1 105 ? -9.328 -6.785 4.184 1 85.38 105 SER A N 1
ATOM 858 C CA . SER A 1 105 ? -10.547 -6.906 4.969 1 85.38 105 SER A CA 1
ATOM 859 C C . SER A 1 105 ? -11.789 -6.758 4.094 1 85.38 105 SER A C 1
ATOM 861 O O . SER A 1 105 ? -12.859 -7.262 4.434 1 85.38 105 SER A O 1
ATOM 863 N N . HIS A 1 106 ? -11.664 -6.125 2.957 1 86.38 106 HIS A N 1
ATOM 864 C CA . HIS A 1 106 ? -12.789 -5.91 2.061 1 86.38 106 HIS A CA 1
ATOM 865 C C . HIS A 1 106 ? -12.5 -6.461 0.667 1 86.38 106 HIS A C 1
ATOM 867 O O . HIS A 1 106 ? -12.883 -5.852 -0.336 1 86.38 106 HIS A O 1
ATOM 873 N N . ALA A 1 107 ? -11.836 -7.559 0.736 1 92.12 107 ALA A N 1
ATOM 874 C CA . ALA A 1 107 ? -11.523 -8.164 -0.555 1 92.12 107 ALA A CA 1
ATOM 875 C C . ALA A 1 107 ? 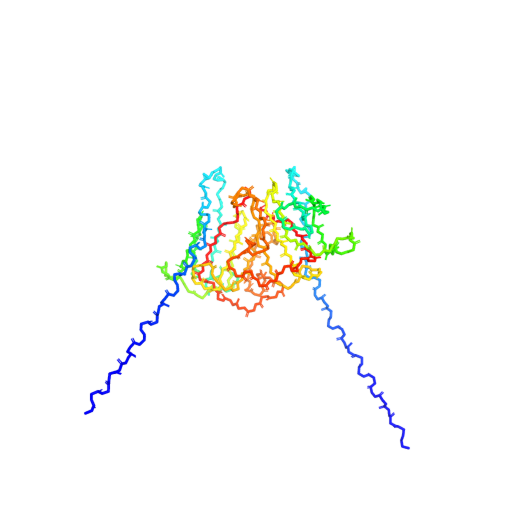-12.797 -8.477 -1.335 1 92.12 107 ALA A C 1
ATOM 877 O O . ALA A 1 107 ? -13.711 -9.133 -0.818 1 92.12 107 ALA A O 1
ATOM 878 N N . GLN A 1 108 ? -12.82 -8.008 -2.572 1 91 108 GLN A N 1
ATOM 879 C CA . GLN A 1 108 ? -14.039 -8.133 -3.361 1 91 108 GLN A CA 1
ATOM 880 C C . GLN A 1 108 ? -13.82 -9.031 -4.578 1 91 108 GLN A C 1
ATOM 882 O O . GLN A 1 108 ? -14.773 -9.516 -5.176 1 91 108 GLN A O 1
ATOM 887 N N . THR A 1 109 ? -12.672 -9.234 -5.047 1 95.25 109 THR A N 1
ATOM 888 C CA . THR A 1 109 ? -12.352 -10.008 -6.242 1 95.25 109 THR A CA 1
ATOM 889 C C . THR A 1 109 ? -10.984 -10.672 -6.105 1 95.25 109 THR A C 1
ATOM 891 O O . THR A 1 109 ? -10.102 -10.148 -5.418 1 95.25 109 THR A O 1
ATOM 894 N N . SER A 1 110 ? -10.836 -11.766 -6.781 1 96.44 110 SER A N 1
ATOM 895 C CA . SER A 1 110 ? -9.531 -12.43 -6.824 1 96.44 110 SER A CA 1
ATOM 896 C C . SER A 1 110 ? -8.734 -12.008 -8.047 1 96.44 110 SER A C 1
ATOM 898 O O . SER A 1 110 ? -7.59 -12.43 -8.227 1 96.44 110 SER A O 1
ATOM 900 N N . GLN A 1 111 ? -9.344 -11.25 -8.781 1 97.25 111 GLN A N 1
ATOM 901 C CA . GLN A 1 111 ? -8.695 -10.867 -10.031 1 97.25 111 GLN A CA 1
ATOM 902 C C . GLN A 1 111 ? -7.5 -9.961 -9.773 1 97.25 111 GLN A C 1
ATOM 904 O O . GLN A 1 111 ? -7.637 -8.906 -9.148 1 97.25 111 GLN A O 1
ATOM 909 N N . ILE A 1 112 ? -6.254 -10.453 -10.227 1 98.25 112 ILE A N 1
ATOM 910 C CA . ILE A 1 112 ? -5.027 -9.664 -10.172 1 98.25 112 ILE A CA 1
ATOM 911 C C . ILE A 1 112 ? -4.367 -9.641 -11.547 1 98.25 112 ILE A C 1
ATOM 913 O O . ILE A 1 112 ? -3.998 -10.688 -12.086 1 98.25 112 ILE A O 1
ATOM 917 N N . GLN A 1 113 ? -4.238 -8.383 -12.07 1 98.44 113 GLN A N 1
ATOM 918 C CA . GLN A 1 113 ? -3.695 -8.328 -13.422 1 98.44 113 GLN A CA 1
ATOM 919 C C . GLN A 1 113 ? -2.492 -7.391 -13.5 1 98.44 113 GLN A C 1
ATOM 921 O O . GLN A 1 113 ? -1.835 -7.297 -14.539 1 98.44 113 GLN A O 1
ATOM 926 N N . SER A 1 114 ? -2.133 -6.707 -12.453 1 98.25 114 SER A N 1
ATOM 927 C CA . SER A 1 114 ? -0.89 -5.945 -12.375 1 98.25 114 SER A CA 1
ATOM 928 C C . SER A 1 114 ? -0.375 -5.875 -10.945 1 98.25 114 SER A C 1
ATOM 930 O O . SER A 1 114 ? -1.145 -6.035 -9.992 1 98.25 114 SER A O 1
ATOM 932 N N . ILE A 1 115 ? 0.953 -5.789 -10.789 1 98.25 115 ILE A N 1
ATOM 933 C CA . ILE A 1 115 ? 1.648 -5.852 -9.508 1 98.25 115 ILE A CA 1
ATOM 934 C C . ILE A 1 115 ? 2.793 -4.84 -9.484 1 98.25 115 ILE A C 1
ATOM 936 O O . ILE A 1 115 ? 3.539 -4.723 -10.461 1 98.25 115 ILE A O 1
ATOM 940 N N . ARG A 1 116 ? 2.867 -4.121 -8.289 1 96.94 116 ARG A N 1
ATOM 941 C CA . ARG A 1 116 ? 4.023 -3.238 -8.172 1 96.94 116 ARG A CA 1
ATOM 942 C C . ARG A 1 116 ? 4.547 -3.215 -6.738 1 96.94 116 ARG A C 1
ATOM 944 O O . ARG A 1 116 ? 3.775 -3.365 -5.789 1 96.94 116 ARG A O 1
ATOM 951 N N . ARG A 1 117 ? 5.867 -2.986 -6.711 1 95.44 117 ARG A N 1
ATOM 952 C CA . ARG A 1 117 ? 6.496 -2.818 -5.402 1 95.44 117 ARG A CA 1
ATOM 953 C C . ARG A 1 117 ? 6.121 -1.476 -4.785 1 95.44 117 ARG A C 1
ATOM 955 O O . ARG A 1 117 ? 6.012 -0.47 -5.488 1 95.44 117 ARG A O 1
ATOM 962 N N . ILE A 1 118 ? 5.926 -1.513 -3.508 1 94.31 118 ILE A N 1
ATOM 963 C CA . ILE A 1 118 ? 5.754 -0.262 -2.777 1 94.31 118 ILE A CA 1
ATOM 964 C C . ILE A 1 118 ? 7.121 0.307 -2.4 1 94.31 118 ILE A C 1
ATOM 966 O O . ILE A 1 118 ? 7.961 -0.401 -1.844 1 94.31 118 ILE A O 1
ATOM 970 N N . GLN A 1 119 ? 7.285 1.522 -2.768 1 87.06 119 GLN A N 1
ATOM 971 C CA . GLN A 1 119 ? 8.586 2.146 -2.562 1 87.06 119 GLN A CA 1
ATOM 972 C C . GLN A 1 119 ? 8.578 3.043 -1.329 1 87.06 119 GLN A C 1
ATOM 974 O O . GLN A 1 119 ? 7.59 3.725 -1.056 1 87.06 119 GLN A O 1
ATOM 979 N N . GLN A 1 120 ? 9.594 2.896 -0.499 1 80.06 120 GLN A N 1
ATOM 980 C CA . GLN A 1 120 ? 9.664 3.652 0.746 1 80.06 120 GLN A CA 1
ATOM 981 C C . GLN A 1 120 ? 10.727 4.75 0.666 1 80.06 120 GLN A C 1
ATOM 983 O O . GLN A 1 120 ? 11.695 4.629 -0.083 1 80.06 120 GLN A O 1
ATOM 988 N N . MET B 1 1 ? -55.062 -6.176 21 1 28.53 1 MET B N 1
ATOM 989 C CA . MET B 1 1 ? -54.25 -6.637 19.859 1 28.53 1 MET B CA 1
ATOM 990 C C . MET B 1 1 ? -52.875 -6.047 19.906 1 28.53 1 MET B C 1
ATOM 992 O O . MET B 1 1 ? -52.688 -4.836 19.75 1 28.53 1 MET B O 1
ATOM 996 N N . GLU B 1 2 ? -51.969 -6.504 20.844 1 31.19 2 GLU B N 1
ATOM 997 C CA . GLU B 1 2 ? -50.688 -6.02 21.328 1 31.19 2 GLU B CA 1
ATOM 998 C C . GLU B 1 2 ? -49.594 -6.098 20.25 1 31.19 2 GLU B C 1
ATOM 1000 O O . GLU B 1 2 ? -49.344 -7.172 19.688 1 31.19 2 GLU B O 1
ATOM 1005 N N . THR B 1 3 ? -49.469 -5.047 19.375 1 32.97 3 THR B N 1
ATOM 1006 C CA . THR B 1 3 ? -48.469 -4.926 18.312 1 32.97 3 THR B CA 1
ATOM 1007 C C . THR B 1 3 ? -47.062 -5.074 18.875 1 32.97 3 THR B C 1
ATOM 1009 O O . THR B 1 3 ? -46.625 -4.246 19.672 1 32.97 3 THR B O 1
ATOM 1012 N N . ARG B 1 4 ? -46.656 -6.293 19.188 1 31.55 4 ARG B N 1
ATOM 1013 C CA . ARG B 1 4 ? -45.281 -6.57 19.609 1 31.55 4 ARG B CA 1
ATOM 1014 C C . ARG B 1 4 ? -44.281 -5.969 18.641 1 31.55 4 ARG B C 1
ATOM 1016 O O . ARG B 1 4 ? -44.25 -6.316 17.469 1 31.55 4 ARG B O 1
ATOM 1023 N N . THR B 1 5 ? -43.969 -4.688 18.719 1 31.77 5 THR B N 1
ATOM 1024 C CA . THR B 1 5 ? -42.906 -4.07 17.969 1 31.77 5 THR B CA 1
ATOM 1025 C C . THR B 1 5 ? -41.625 -4.926 18.016 1 31.77 5 THR B C 1
ATOM 1027 O O . THR B 1 5 ? -41.125 -5.215 19.109 1 31.77 5 THR B O 1
ATOM 1030 N N . VAL B 1 6 ? -41.531 -5.957 17.25 1 32.5 6 VAL B N 1
ATOM 1031 C CA . VAL B 1 6 ? -40.312 -6.762 17.109 1 32.5 6 VAL B CA 1
ATOM 1032 C C . VAL B 1 6 ? -39.094 -5.848 16.938 1 32.5 6 VAL B C 1
ATOM 1034 O O . VAL B 1 6 ? -39.031 -5.09 15.969 1 32.5 6 VAL B O 1
ATOM 1037 N N . GLN B 1 7 ? -38.656 -5.109 17.953 1 31.62 7 GLN B N 1
ATOM 1038 C CA . GLN B 1 7 ? -37.375 -4.406 17.891 1 31.62 7 GLN B CA 1
ATOM 1039 C C . GLN B 1 7 ? -36.281 -5.297 17.297 1 31.62 7 GLN B C 1
ATOM 1041 O O . GLN B 1 7 ? -35.969 -6.359 17.844 1 31.62 7 GLN B O 1
ATOM 1046 N N . ARG B 1 8 ? -36.344 -5.551 16.047 1 31.59 8 ARG B N 1
ATOM 1047 C CA . ARG B 1 8 ? -35.25 -6.273 15.375 1 31.59 8 ARG B CA 1
ATOM 1048 C C . ARG B 1 8 ? -33.906 -5.785 15.844 1 31.59 8 ARG B C 1
ATOM 1050 O O . ARG B 1 8 ? -33.594 -4.598 15.727 1 31.59 8 ARG B O 1
ATOM 1057 N N . GLU B 1 9 ? -33.344 -6.332 16.922 1 33.72 9 GLU B N 1
ATOM 1058 C CA . GLU B 1 9 ? -31.969 -6.117 17.328 1 33.72 9 GLU B CA 1
ATOM 1059 C C . GLU B 1 9 ? -31.016 -6.238 16.141 1 33.72 9 GLU B C 1
ATOM 1061 O O . GLU B 1 9 ? -31.016 -7.262 15.461 1 33.72 9 GLU B O 1
ATOM 1066 N N . LEU B 1 10 ? -30.984 -5.195 15.367 1 31.16 10 LEU B N 1
ATOM 1067 C CA . LEU B 1 10 ? -29.953 -5.113 14.344 1 31.16 10 LEU B CA 1
ATOM 1068 C C . LEU B 1 10 ? -28.656 -5.746 14.828 1 31.16 10 LEU B C 1
ATOM 1070 O O . LEU B 1 10 ? -28.078 -5.312 15.828 1 31.16 10 LEU B O 1
ATOM 1074 N N . GLU B 1 11 ? -28.547 -7.035 14.797 1 35.97 11 GLU B N 1
ATOM 1075 C CA . GLU B 1 11 ? -27.297 -7.75 15.047 1 35.97 11 GLU B CA 1
ATOM 1076 C C . GLU B 1 11 ? -26.109 -7.027 14.414 1 35.97 11 GLU B C 1
ATOM 1078 O O . GLU B 1 11 ? -26.078 -6.805 13.203 1 35.97 11 GLU B O 1
ATOM 1083 N N . THR B 1 12 ? -25.656 -5.941 15.039 1 34.66 12 THR B N 1
ATOM 1084 C CA . THR B 1 12 ? -24.359 -5.359 14.695 1 34.66 12 THR B CA 1
ATOM 1085 C C . THR B 1 12 ? -23.359 -6.449 14.297 1 34.66 12 THR B C 1
ATOM 1087 O O . THR B 1 12 ? -23.141 -7.395 15.055 1 34.66 12 THR B O 1
ATOM 1090 N N . LEU B 1 13 ? -23.406 -6.922 13.125 1 36.62 13 LEU B N 1
ATOM 1091 C CA . LEU B 1 13 ? -22.375 -7.789 12.57 1 36.62 13 LEU B CA 1
ATOM 1092 C C . LEU B 1 13 ? -21 -7.43 13.133 1 36.62 13 LEU B C 1
ATOM 1094 O O . LEU B 1 13 ? -20.672 -6.25 13.266 1 36.62 13 LEU B O 1
ATOM 1098 N N . PRO B 1 14 ? -20.516 -8.328 14.031 1 36.75 14 PRO B N 1
ATOM 1099 C CA . PRO B 1 14 ? -19.172 -8.078 14.555 1 36.75 14 PRO B CA 1
ATOM 1100 C C . PRO B 1 14 ? -18.234 -7.457 13.523 1 36.75 14 PRO B C 1
ATOM 1102 O O . PRO B 1 14 ? -18.25 -7.863 12.359 1 36.75 14 PRO B O 1
ATOM 1105 N N . THR B 1 15 ? -18.062 -6.203 13.5 1 34.59 15 THR B N 1
ATOM 1106 C CA . THR B 1 15 ? -16.969 -5.598 12.758 1 34.59 15 THR B CA 1
ATOM 1107 C C . THR B 1 15 ? -15.711 -6.457 12.859 1 34.59 15 THR B C 1
ATOM 1109 O O . THR B 1 15 ? -15.188 -6.68 13.953 1 34.59 15 THR B O 1
ATOM 1112 N N . THR B 1 16 ? -15.641 -7.516 12.117 1 34.78 16 THR B N 1
ATOM 1113 C CA . THR B 1 16 ? -14.367 -8.227 12.055 1 34.78 16 THR B CA 1
ATOM 1114 C C . THR B 1 16 ? -13.203 -7.262 12.258 1 34.78 16 THR B C 1
ATOM 1116 O O . THR B 1 16 ? -13.039 -6.309 11.492 1 34.78 16 THR B O 1
ATOM 1119 N N . LYS B 1 17 ? -12.805 -7.125 13.5 1 33.03 17 LYS B N 1
ATOM 1120 C CA . LYS B 1 17 ? -11.531 -6.488 13.812 1 33.03 17 LYS B CA 1
ATOM 1121 C C . LYS B 1 17 ? -10.484 -6.805 12.758 1 33.03 17 LYS B C 1
ATOM 1123 O O . LYS B 1 17 ? -10.078 -7.961 12.602 1 33.03 17 LYS B O 1
ATOM 1128 N N . MET B 1 18 ? -10.609 -6.227 11.609 1 32.66 18 MET B N 1
ATOM 1129 C CA . MET B 1 18 ? -9.453 -6.348 10.719 1 32.66 18 MET B CA 1
ATOM 1130 C C . MET B 1 18 ? -8.156 -6.324 11.516 1 32.66 18 MET B C 1
ATOM 1132 O O . MET B 1 18 ? -7.98 -5.496 12.406 1 32.66 18 MET B O 1
ATOM 1136 N N . ALA B 1 19 ? -7.715 -7.449 11.867 1 36.66 19 ALA B N 1
ATOM 1137 C CA . ALA B 1 19 ? -6.387 -7.535 12.469 1 36.66 19 ALA B CA 1
ATOM 1138 C C . ALA B 1 19 ? -5.488 -6.406 11.977 1 36.66 19 ALA B C 1
ATOM 1140 O O . ALA B 1 19 ? -5.094 -6.387 10.805 1 36.66 19 ALA B O 1
ATOM 1141 N N 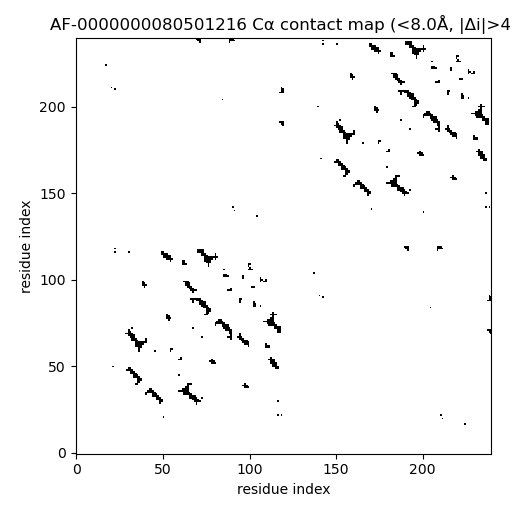. GLN B 1 20 ? -5.945 -5.168 12.266 1 39.53 20 GLN B N 1
ATOM 1142 C CA . GLN B 1 20 ? -4.953 -4.133 11.992 1 39.53 20 GLN B CA 1
ATOM 1143 C C . GLN B 1 20 ? -3.568 -4.559 12.469 1 39.53 20 GLN B C 1
ATOM 1145 O O . GLN B 1 20 ? -3.367 -4.832 13.648 1 39.53 20 GLN B O 1
ATOM 1150 N N . THR B 1 21 ? -2.977 -5.422 11.758 1 39.72 21 THR B N 1
ATOM 1151 C CA . THR B 1 21 ? -1.602 -5.676 12.172 1 39.72 21 THR B CA 1
ATOM 1152 C C . THR B 1 21 ? -0.938 -4.391 12.656 1 39.72 21 THR B C 1
ATOM 1154 O O . THR B 1 21 ? -0.9 -3.393 11.938 1 39.72 21 THR B O 1
ATOM 1157 N N . ASN B 1 22 ? -1.257 -4.07 13.914 1 40.59 22 ASN B N 1
ATOM 1158 C CA . ASN B 1 22 ? -0.383 -3.057 14.492 1 40.59 22 ASN B CA 1
ATOM 1159 C C . ASN B 1 22 ? 1.073 -3.277 14.094 1 40.59 22 ASN B C 1
ATOM 1161 O O . ASN B 1 22 ? 1.63 -4.352 14.32 1 40.59 22 ASN B O 1
ATOM 1165 N N . PRO B 1 23 ? 1.621 -2.596 13.102 1 41.91 23 PRO B N 1
ATOM 1166 C CA . PRO B 1 23 ? 3.041 -2.844 12.844 1 41.91 23 PRO B CA 1
ATOM 1167 C C . PRO B 1 23 ? 3.869 -2.922 14.125 1 41.91 23 PRO B C 1
ATOM 1169 O O . PRO B 1 23 ? 3.543 -2.27 15.117 1 41.91 23 PRO B O 1
ATOM 1172 N N . LEU B 1 24 ? 4.32 -4.082 14.406 1 40.25 24 LEU B N 1
ATOM 1173 C CA . LEU B 1 24 ? 5.355 -4.129 15.438 1 40.25 24 LEU B CA 1
ATOM 1174 C C . LEU B 1 24 ? 6.301 -2.939 15.305 1 40.25 24 LEU B C 1
ATOM 1176 O O . LEU B 1 24 ? 6.672 -2.553 14.195 1 40.25 24 LEU B O 1
ATOM 1180 N N . PRO B 1 25 ? 6.586 -2.275 16.438 1 41.28 25 PRO B N 1
ATOM 1181 C CA . PRO B 1 25 ? 7.598 -1.22 16.453 1 41.28 25 PRO B CA 1
ATOM 1182 C C . PRO B 1 25 ? 8.914 -1.652 15.812 1 41.28 25 PRO B C 1
ATOM 1184 O O . PRO B 1 25 ? 9.719 -2.336 16.453 1 41.28 25 PRO B O 1
ATOM 1187 N N . GLY B 1 26 ? 9.047 -2.523 14.961 1 40.12 26 GLY B N 1
ATOM 1188 C CA . GLY B 1 26 ? 10.453 -2.777 14.688 1 40.12 26 GLY B CA 1
ATOM 1189 C C . GLY B 1 26 ? 11.273 -1.508 14.562 1 40.12 26 GLY B C 1
ATOM 1190 O O . GLY B 1 26 ? 10.75 -0.404 14.734 1 40.12 26 GLY B O 1
ATOM 1191 N N . ALA B 1 27 ? 12.625 -1.625 13.867 1 43.16 27 ALA B N 1
ATOM 1192 C CA . ALA B 1 27 ? 13.617 -0.557 13.758 1 43.16 27 ALA B CA 1
ATOM 1193 C C . ALA B 1 27 ? 12.984 0.721 13.211 1 43.16 27 ALA B C 1
ATOM 1195 O O . ALA B 1 27 ? 12.422 0.723 12.117 1 43.16 27 ALA B O 1
ATOM 1196 N N . LEU B 1 28 ? 12.367 1.514 13.953 1 47.03 28 LEU B N 1
ATOM 1197 C CA . LEU B 1 28 ? 11.812 2.859 13.844 1 47.03 28 LEU B CA 1
ATOM 1198 C C . LEU B 1 28 ? 12.594 3.688 12.828 1 47.03 28 LEU B C 1
ATOM 1200 O O . LEU B 1 28 ? 13.727 4.098 13.094 1 47.03 28 LEU B O 1
ATOM 1204 N N . GLY B 1 29 ? 12.953 3.191 11.703 1 54.72 29 GLY B N 1
ATOM 1205 C CA . GLY B 1 29 ? 13.391 4.32 10.898 1 54.72 29 GLY B CA 1
ATOM 1206 C C . GLY B 1 29 ? 12.383 5.449 10.852 1 54.72 29 GLY B C 1
ATOM 1207 O O . GLY B 1 29 ? 11.227 5.277 11.25 1 54.72 29 GLY B O 1
ATOM 1208 N N . PRO B 1 30 ? 12.797 6.754 10.859 1 75.12 30 PRO B N 1
ATOM 1209 C CA . PRO B 1 30 ? 11.891 7.871 11.125 1 75.12 30 PRO B CA 1
ATOM 1210 C C . PRO B 1 30 ? 10.742 7.953 10.117 1 75.12 30 PRO B C 1
ATOM 1212 O O . PRO B 1 30 ? 10.742 8.836 9.258 1 75.12 30 PRO B O 1
ATOM 1215 N N . TRP B 1 31 ? 9.844 6.801 10.086 1 91.56 31 TRP B N 1
ATOM 1216 C CA . TRP B 1 31 ? 8.633 6.969 9.297 1 91.56 31 TRP B CA 1
ATOM 1217 C C . TRP B 1 31 ? 7.859 8.203 9.742 1 91.56 31 TRP B C 1
ATOM 1219 O O . TRP B 1 31 ? 7.691 8.445 10.938 1 91.56 31 TRP B O 1
ATOM 1229 N N . LYS B 1 32 ? 7.48 8.938 8.711 1 96.94 32 LYS B N 1
ATOM 1230 C CA . LYS B 1 32 ? 6.793 10.18 9.047 1 96.94 32 LYS B CA 1
ATOM 1231 C C . LYS B 1 32 ? 5.922 10.656 7.891 1 96.94 32 LYS B C 1
ATOM 1233 O O . LYS B 1 32 ? 6.359 10.664 6.738 1 96.94 32 LYS B O 1
ATOM 1238 N N . ILE B 1 33 ? 4.672 10.922 8.219 1 98.06 33 ILE B N 1
ATOM 1239 C CA . ILE B 1 33 ? 3.768 11.57 7.277 1 98.06 33 ILE B CA 1
ATOM 1240 C C . ILE B 1 33 ? 3.145 12.805 7.93 1 98.06 33 ILE B C 1
ATOM 1242 O O . ILE B 1 33 ? 2.801 12.781 9.117 1 98.06 33 ILE B O 1
ATOM 1246 N N . THR B 1 34 ? 3.059 13.875 7.137 1 98.69 34 THR B N 1
ATOM 1247 C CA . THR B 1 34 ? 2.418 15.102 7.602 1 98.69 34 THR B CA 1
ATOM 1248 C C . THR B 1 34 ? 1.219 15.453 6.723 1 98.69 34 THR B C 1
ATOM 1250 O O . THR B 1 34 ? 1.332 15.5 5.496 1 98.69 34 THR B O 1
ATOM 1253 N N . ILE B 1 35 ? 0.064 15.719 7.395 1 98.81 35 ILE B N 1
ATOM 1254 C CA . ILE B 1 35 ? -1.137 16.078 6.648 1 98.81 35 ILE B CA 1
ATOM 1255 C C . ILE B 1 35 ? -1.475 17.547 6.883 1 98.81 35 ILE B C 1
ATOM 1257 O O . ILE B 1 35 ? -1.131 18.109 7.926 1 98.81 35 ILE B O 1
ATOM 1261 N N . TYR B 1 36 ? -2.09 18.172 5.875 1 98.75 36 TYR B N 1
ATOM 1262 C CA . TYR B 1 36 ? -2.459 19.578 5.93 1 98.75 36 TYR B CA 1
ATOM 1263 C C . TYR B 1 36 ? -3.928 19.766 5.574 1 98.75 36 TYR B C 1
ATOM 1265 O O . TYR B 1 36 ? -4.473 19.047 4.738 1 98.75 36 TYR B O 1
ATOM 1273 N N . ASP B 1 37 ? -4.57 20.766 6.188 1 98.44 37 ASP B N 1
ATOM 1274 C CA . ASP B 1 37 ? -6 20.953 5.945 1 98.44 37 ASP B CA 1
ATOM 1275 C C . ASP B 1 37 ? -6.234 21.906 4.773 1 98.44 37 ASP B C 1
ATOM 1277 O O . ASP B 1 37 ? -7.379 22.203 4.434 1 98.44 37 ASP B O 1
ATOM 1281 N N . GLN B 1 38 ? -5.141 22.438 4.184 1 98.19 38 GLN B N 1
ATOM 1282 C CA . GLN B 1 38 ? -5.203 23.203 2.947 1 98.19 38 GLN B CA 1
ATOM 1283 C C . GLN B 1 38 ? -4.266 22.625 1.889 1 98.19 38 GLN B C 1
ATOM 1285 O O . GLN B 1 38 ? -3.352 21.875 2.209 1 98.19 38 GLN B O 1
ATOM 1290 N N . GLU B 1 39 ? -4.559 22.891 0.658 1 98.31 39 GLU B N 1
ATOM 1291 C CA . GLU B 1 39 ? -3.695 22.469 -0.446 1 98.31 39 GLU B CA 1
ATOM 1292 C C . GLU B 1 39 ? -2.326 23.141 -0.357 1 98.31 39 GLU B C 1
ATOM 1294 O O . GLU B 1 39 ? -2.145 24.094 0.401 1 98.31 39 GLU B O 1
ATOM 1299 N N . ASN B 1 40 ? -1.359 22.609 -0.963 1 98.56 40 ASN B N 1
ATOM 1300 C CA . ASN B 1 40 ? -0.014 23.156 -1.084 1 98.56 40 ASN B CA 1
ATOM 1301 C C . ASN B 1 40 ? 0.654 23.312 0.28 1 98.56 40 ASN B C 1
ATOM 1303 O O . ASN B 1 40 ? 1.384 24.281 0.514 1 98.56 40 ASN B O 1
ATOM 1307 N N . PHE B 1 41 ? 0.313 22.391 1.096 1 98.56 41 PHE B N 1
ATOM 1308 C CA . PHE B 1 41 ? 0.934 22.266 2.408 1 98.56 41 PHE B CA 1
ATOM 1309 C C . PHE B 1 41 ? 0.69 23.531 3.242 1 98.56 41 PHE B C 1
ATOM 1311 O O . PHE B 1 41 ? 1.579 23.984 3.967 1 98.56 41 PHE B O 1
ATOM 1318 N N . GLN B 1 42 ? -0.464 24.156 3.031 1 98.5 42 GLN B N 1
ATOM 1319 C CA . GLN B 1 42 ? -0.84 25.344 3.793 1 98.5 42 GLN B CA 1
ATOM 1320 C C . GLN B 1 42 ? -1.79 24.984 4.934 1 98.5 42 GLN B C 1
ATOM 1322 O O . GLN B 1 42 ? -2.273 23.844 5.016 1 98.5 42 GLN B O 1
ATOM 1327 N N . GLY B 1 43 ? -1.906 25.938 5.938 1 97.88 43 GLY B N 1
ATOM 1328 C CA . GLY B 1 43 ? -2.879 25.781 7.012 1 97.88 43 GLY B CA 1
ATOM 1329 C C . GLY B 1 43 ? -2.383 24.938 8.156 1 97.88 43 GLY B C 1
ATOM 1330 O O . GLY B 1 43 ? -1.18 24.875 8.422 1 97.88 43 GLY B O 1
ATOM 1331 N N . LYS B 1 44 ? -3.395 24.281 8.844 1 97.81 44 LYS B N 1
ATOM 1332 C CA . LYS B 1 44 ? -3.086 23.406 9.969 1 97.81 44 LYS B CA 1
ATOM 1333 C C . LYS B 1 44 ? -2.383 22.141 9.508 1 97.81 44 LYS B C 1
ATOM 1335 O O . LYS B 1 44 ? -2.713 21.594 8.453 1 97.81 44 LYS B O 1
ATOM 1340 N N . ARG B 1 45 ? -1.427 21.688 10.328 1 98.31 45 ARG B N 1
ATOM 1341 C CA . ARG B 1 45 ? -0.731 20.453 9.984 1 98.31 45 ARG B CA 1
ATOM 1342 C C . ARG B 1 45 ? -0.742 19.469 11.156 1 98.31 45 ARG B C 1
ATOM 1344 O O . ARG B 1 45 ? -0.904 19.875 12.305 1 98.31 45 ARG B O 1
ATOM 1351 N N . MET B 1 46 ? -0.665 18.219 10.812 1 98.25 46 MET B N 1
ATOM 1352 C CA . MET B 1 46 ? -0.521 17.156 11.805 1 98.25 46 MET B CA 1
ATOM 1353 C C . MET B 1 46 ? 0.442 16.078 11.312 1 98.25 46 MET B C 1
ATOM 1355 O O . MET B 1 46 ? 0.403 15.688 10.141 1 98.25 46 MET B O 1
ATOM 1359 N N . GLU B 1 47 ? 1.253 15.57 12.211 1 97.31 47 GLU B N 1
ATOM 1360 C CA . GLU B 1 47 ? 2.283 14.586 11.898 1 97.31 47 GLU B CA 1
ATOM 1361 C C . GLU B 1 47 ? 1.949 13.227 12.5 1 97.31 47 GLU B C 1
ATOM 1363 O O . GLU B 1 47 ? 1.475 13.148 13.633 1 97.31 47 GLU B O 1
ATOM 1368 N N . PHE B 1 48 ? 2.262 12.219 11.688 1 96.62 48 PHE B N 1
ATOM 1369 C CA . PHE B 1 48 ? 2.125 10.859 12.188 1 96.62 48 PHE B CA 1
ATOM 1370 C C . PHE B 1 48 ? 3.426 10.086 12.023 1 96.62 48 PHE B C 1
ATOM 1372 O O . PHE B 1 48 ? 4.055 10.141 10.961 1 96.62 48 PHE B O 1
ATOM 1379 N N . THR B 1 49 ? 3.812 9.398 13.086 1 95.44 49 THR B N 1
ATOM 1380 C CA . THR B 1 49 ? 4.957 8.492 13.031 1 95.44 49 THR B CA 1
ATOM 1381 C C . THR B 1 49 ? 4.52 7.051 13.297 1 95.44 49 THR B C 1
ATOM 1383 O O . THR B 1 49 ? 5.336 6.129 13.25 1 95.44 49 THR B O 1
ATOM 1386 N N . SER B 1 50 ? 3.283 6.961 13.602 1 94 50 SER B N 1
ATOM 1387 C CA . SER B 1 50 ? 2.633 5.672 13.805 1 94 50 SER B CA 1
ATOM 1388 C C . SER B 1 50 ? 1.216 5.672 13.242 1 94 50 SER B C 1
ATOM 1390 O O . SER B 1 50 ? 0.711 6.711 12.812 1 94 50 SER B O 1
ATOM 1392 N N . SER B 1 51 ? 0.641 4.492 13.234 1 95.5 51 SER B N 1
ATOM 1393 C 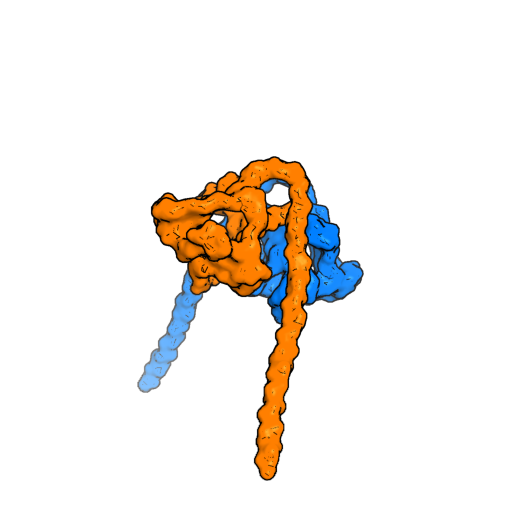CA . SER B 1 51 ? -0.709 4.363 12.695 1 95.5 51 SER B CA 1
ATOM 1394 C C . SER B 1 51 ? -1.714 5.148 13.531 1 95.5 51 SER B C 1
ATOM 1396 O O . SER B 1 51 ? -1.521 5.332 14.734 1 95.5 51 SER B O 1
ATOM 1398 N N . CYS B 1 52 ? -2.779 5.574 12.828 1 97.56 52 CYS B N 1
ATOM 1399 C CA . CYS B 1 52 ? -3.867 6.32 13.453 1 97.56 52 CYS B CA 1
ATOM 1400 C C . CYS B 1 52 ? -5.219 5.836 12.938 1 97.56 52 CYS B C 1
ATOM 1402 O O . CYS B 1 52 ? -5.574 6.078 11.781 1 97.56 52 CYS B O 1
ATOM 1404 N N . PRO B 1 53 ? -6.059 5.164 13.766 1 97.56 53 PRO B N 1
ATOM 1405 C CA . PRO B 1 53 ? -7.316 4.57 13.297 1 97.56 53 PRO B CA 1
ATOM 1406 C C . PRO B 1 53 ? -8.43 5.598 13.141 1 97.56 53 PRO B C 1
ATOM 1408 O O . PRO B 1 53 ? -9.477 5.293 12.562 1 97.56 53 PRO B O 1
ATOM 1411 N N . ASN B 1 54 ? -8.188 6.809 13.75 1 98.38 54 ASN B N 1
ATOM 1412 C CA . ASN B 1 54 ? -9.203 7.852 13.664 1 98.38 54 ASN B CA 1
ATOM 1413 C C . ASN B 1 54 ? -8.586 9.242 13.734 1 98.38 54 ASN B C 1
ATOM 1415 O O . ASN B 1 54 ? -8.352 9.773 14.82 1 98.38 54 ASN B O 1
ATOM 1419 N N . VAL B 1 55 ? -8.375 9.875 12.695 1 98.12 55 VAL B N 1
ATOM 1420 C CA . VAL B 1 55 ? -7.68 11.148 12.57 1 98.12 55 VAL B CA 1
ATOM 1421 C C . VAL B 1 55 ? -8.516 12.258 13.219 1 98.12 55 VAL B C 1
ATOM 1423 O O . VAL B 1 55 ? -7.965 13.164 13.852 1 98.12 55 VAL B O 1
ATOM 1426 N N . SER B 1 56 ? -9.82 12.125 13.078 1 96.94 56 SER B N 1
ATOM 1427 C CA . SER B 1 56 ? -10.688 13.156 13.633 1 96.94 56 SER B CA 1
ATOM 1428 C C . SER B 1 56 ? -10.602 13.188 15.156 1 96.94 56 SER B C 1
ATOM 1430 O O . SER B 1 56 ? -10.766 14.242 15.766 1 96.94 56 SER B O 1
ATOM 1432 N N . GLU B 1 57 ? -10.414 11.992 15.703 1 96.62 57 GLU B N 1
ATOM 1433 C CA . GLU B 1 57 ? -10.289 11.914 17.156 1 96.62 57 GLU B CA 1
ATOM 1434 C C . GLU B 1 57 ? -9.047 12.672 17.641 1 96.62 57 GLU B C 1
ATOM 1436 O O . GLU B 1 57 ? -8.953 13.016 18.828 1 96.62 57 GLU B O 1
ATOM 1441 N N . ARG B 1 58 ? -8.133 12.93 16.734 1 94.88 58 ARG B N 1
ATOM 1442 C CA . ARG B 1 58 ? -6.934 13.703 17.062 1 94.88 58 ARG B CA 1
ATOM 1443 C C . ARG B 1 58 ? -7.148 15.188 16.797 1 94.88 58 ARG B C 1
ATOM 1445 O O . ARG B 1 58 ? -6.223 15.992 16.938 1 94.88 58 ARG B O 1
ATOM 1452 N N . GLY B 1 59 ? -8.383 15.547 16.297 1 94.5 59 GLY B N 1
ATOM 1453 C CA . GLY B 1 59 ? -8.742 16.938 16.109 1 94.5 59 GLY B CA 1
ATOM 1454 C C . GLY B 1 59 ? -8.438 17.453 14.711 1 94.5 59 GLY B C 1
ATOM 1455 O O . GLY B 1 59 ? -8.289 18.656 14.508 1 94.5 59 GLY B O 1
ATOM 1456 N N . PHE B 1 60 ? -8.227 16.562 13.828 1 97 60 PHE B N 1
ATOM 1457 C CA . PHE B 1 60 ? -7.898 16.984 12.469 1 97 60 PHE B CA 1
ATOM 1458 C C . PHE B 1 60 ? -8.992 16.562 11.492 1 97 60 PHE B C 1
ATOM 1460 O O . PHE B 1 60 ? -9.445 15.422 11.516 1 97 60 PHE B O 1
ATOM 1467 N N . ASP B 1 61 ? -9.312 17.562 10.656 1 94.38 61 ASP B N 1
ATOM 1468 C CA . ASP B 1 61 ? -10.336 17.328 9.641 1 94.38 61 ASP B CA 1
ATOM 1469 C C . ASP B 1 61 ? -9.922 17.922 8.297 1 94.38 61 ASP B C 1
ATOM 1471 O O . ASP B 1 61 ? -9.031 18.766 8.234 1 94.38 61 ASP B O 1
ATOM 1475 N N . ASN B 1 62 ? -10.492 17.406 7.266 1 96 62 ASN B N 1
ATOM 1476 C CA . ASN B 1 62 ? -10.406 18.016 5.941 1 96 62 ASN B CA 1
ATOM 1477 C C . ASN B 1 62 ? -8.969 18.016 5.426 1 96 62 ASN B C 1
ATOM 1479 O O . ASN B 1 62 ? -8.43 19.078 5.109 1 96 62 ASN B O 1
ATOM 1483 N N . VAL B 1 63 ? -8.359 16.891 5.277 1 98.44 63 VAL B N 1
ATOM 1484 C CA . VAL B 1 63 ? -7.023 16.781 4.703 1 98.44 63 VAL B CA 1
ATOM 1485 C C . VAL B 1 63 ? -7.062 17.156 3.225 1 98.44 63 VAL B C 1
ATOM 1487 O O . VAL B 1 63 ? -7.934 16.703 2.484 1 98.44 63 VAL B O 1
ATOM 1490 N N . ARG B 1 64 ? -6.098 18.047 2.818 1 98.44 64 ARG B N 1
ATOM 1491 C CA . ARG B 1 64 ? -6.129 18.5 1.434 1 98.44 64 ARG B CA 1
ATOM 1492 C C . ARG B 1 64 ? -4.77 18.312 0.764 1 98.44 64 ARG B C 1
ATOM 1494 O O . ARG B 1 64 ? -4.668 18.375 -0.463 1 98.44 64 ARG B O 1
ATOM 1501 N N . SER B 1 65 ? -3.727 18.156 1.506 1 98.81 65 SER B N 1
ATOM 1502 C CA . SER B 1 65 ? -2.383 17.859 1.021 1 98.81 65 SER B CA 1
ATOM 1503 C C . SER B 1 65 ? -1.572 17.094 2.066 1 98.81 65 SER B C 1
ATOM 1505 O O . SER B 1 65 ? -1.982 17 3.225 1 98.81 65 SER B O 1
ATOM 1507 N N . LEU B 1 66 ? -0.55 16.438 1.641 1 98.5 66 LEU B N 1
ATOM 1508 C CA . LEU B 1 66 ? 0.25 15.703 2.615 1 98.5 66 LEU B CA 1
ATOM 1509 C C . LEU B 1 66 ? 1.671 15.492 2.102 1 98.5 66 LEU B C 1
ATOM 1511 O O . LEU B 1 66 ? 1.921 15.586 0.897 1 98.5 66 LEU B O 1
ATOM 1515 N N . LYS B 1 67 ? 2.58 15.359 3.01 1 98.5 67 LYS B N 1
ATOM 1516 C CA . LYS B 1 67 ? 3.975 15.016 2.75 1 98.5 67 LYS B CA 1
ATOM 1517 C C . LYS B 1 67 ? 4.344 13.68 3.389 1 98.5 67 LYS B C 1
ATOM 1519 O O . LYS B 1 67 ? 4.125 13.477 4.586 1 98.5 67 LYS B O 1
ATOM 1524 N N . VAL B 1 68 ? 4.77 12.789 2.516 1 97.81 68 VAL B N 1
ATOM 1525 C CA . VAL B 1 68 ? 5.391 11.578 3.045 1 97.81 68 VAL B CA 1
ATOM 1526 C C . VAL B 1 68 ? 6.898 11.781 3.166 1 97.81 68 VAL B C 1
ATOM 1528 O O . VAL B 1 68 ? 7.629 11.641 2.184 1 97.81 68 VAL B O 1
ATOM 1531 N N . GLU B 1 69 ? 7.32 12.039 4.355 1 95.94 69 GLU B N 1
ATOM 1532 C CA . GLU B 1 69 ? 8.727 12.359 4.586 1 95.94 69 GLU B CA 1
ATOM 1533 C C . GLU B 1 69 ? 9.586 11.102 4.613 1 95.94 69 GLU B C 1
ATOM 1535 O O . GLU B 1 69 ? 10.75 11.125 4.211 1 95.94 69 GLU B O 1
ATOM 1540 N N . CYS B 1 70 ? 8.969 10.102 5.164 1 93.81 70 CYS B N 1
ATOM 1541 C CA . CYS B 1 70 ? 9.68 8.828 5.215 1 93.81 70 CYS B CA 1
ATOM 1542 C C . CYS B 1 70 ? 8.711 7.656 5.215 1 93.81 70 CYS B C 1
ATOM 1544 O O . CYS B 1 70 ? 7.711 7.672 5.93 1 93.81 70 CYS B O 1
ATOM 1546 N N . GLY B 1 71 ? 9.18 6.629 4.328 1 92.69 71 GLY B N 1
ATOM 1547 C CA . GLY B 1 71 ? 8.398 5.402 4.293 1 92.69 71 GLY B CA 1
ATOM 1548 C C . GLY B 1 71 ? 7.238 5.465 3.314 1 92.69 71 GLY B C 1
ATOM 1549 O O . GLY B 1 71 ? 7.281 6.215 2.338 1 92.69 71 GLY B O 1
ATOM 1550 N N . ALA B 1 72 ? 6.324 4.5 3.477 1 95 72 ALA B N 1
ATOM 1551 C CA . ALA B 1 72 ? 5.074 4.414 2.725 1 95 72 ALA B CA 1
ATOM 1552 C C . ALA B 1 72 ? 3.885 4.227 3.662 1 95 72 ALA B C 1
ATOM 1554 O O . ALA B 1 72 ? 4 3.572 4.699 1 95 72 ALA B O 1
ATOM 1555 N N . TRP B 1 73 ? 2.828 4.898 3.223 1 97.19 73 TRP B N 1
ATOM 1556 C CA . TRP B 1 73 ? 1.653 4.949 4.086 1 97.19 73 TRP B CA 1
ATOM 1557 C C . TRP B 1 73 ? 0.385 4.633 3.303 1 97.19 73 TRP B C 1
ATOM 1559 O O . TRP B 1 73 ? 0.313 4.887 2.098 1 97.19 73 TRP B O 1
ATOM 1569 N N . VAL B 1 74 ? -0.565 4.027 4.012 1 96.94 74 VAL B N 1
ATOM 1570 C CA . VAL B 1 74 ? -1.915 3.924 3.467 1 96.94 74 VAL B CA 1
ATOM 1571 C C . VAL B 1 74 ? -2.85 4.867 4.219 1 96.94 74 VAL B C 1
ATOM 1573 O O . VAL B 1 74 ? -2.887 4.859 5.453 1 96.94 74 VAL B O 1
ATOM 1576 N N . CYS B 1 75 ? -3.512 5.738 3.471 1 97.75 75 CYS B N 1
ATOM 1577 C CA . CYS B 1 75 ? -4.574 6.57 4.023 1 97.75 75 CYS B CA 1
ATOM 1578 C C . CYS B 1 75 ? -5.945 6.055 3.596 1 97.75 75 CYS B C 1
ATOM 1580 O O . CYS B 1 75 ? -6.133 5.652 2.447 1 97.75 75 CYS B O 1
ATOM 1582 N N . TYR B 1 76 ? -6.891 6.078 4.582 1 96.06 76 TYR B N 1
ATOM 1583 C CA . TYR B 1 76 ? -8.203 5.5 4.324 1 96.06 76 TYR B CA 1
ATOM 1584 C C . TYR B 1 76 ? -9.297 6.551 4.469 1 96.06 76 TYR B C 1
ATOM 1586 O O . TYR B 1 76 ? -9.195 7.457 5.301 1 96.06 76 TYR B O 1
ATOM 1594 N N . GLN B 1 77 ? -10.289 6.297 3.736 1 95.75 77 GLN B N 1
ATOM 1595 C CA . GLN B 1 77 ? -11.43 7.195 3.695 1 95.75 77 GLN B CA 1
ATOM 1596 C C . GLN B 1 77 ? -12.133 7.254 5.047 1 95.75 77 GLN B C 1
ATOM 1598 O O . GLN B 1 77 ? -12.484 8.336 5.527 1 95.75 77 GLN B O 1
ATOM 1603 N N . TYR B 1 78 ? -12.336 6.137 5.754 1 96.25 78 TYR B N 1
ATOM 1604 C CA . TYR B 1 78 ? -13.109 6.074 6.984 1 96.25 78 TYR B CA 1
ATOM 1605 C C . TYR B 1 78 ? -12.242 5.637 8.156 1 96.25 78 TYR B C 1
ATOM 1607 O O . TYR B 1 78 ? -11.148 5.094 7.961 1 96.25 78 TYR B O 1
ATOM 1615 N N . PRO B 1 79 ? -12.766 5.844 9.336 1 96.94 79 PRO B N 1
ATOM 1616 C CA . PRO B 1 79 ? -12.039 5.324 10.5 1 96.94 79 PRO B CA 1
ATOM 1617 C C . PRO B 1 79 ? -11.906 3.805 10.484 1 96.94 79 PRO B C 1
ATOM 1619 O O . PRO B 1 79 ? -12.711 3.121 9.844 1 96.94 79 PRO B O 1
ATOM 1622 N N . GLY B 1 80 ? -10.875 3.352 11.133 1 95.25 80 GLY B N 1
ATOM 1623 C CA . GLY B 1 80 ? -10.703 1.915 11.281 1 95.25 80 GLY B CA 1
ATOM 1624 C C . GLY B 1 80 ? -10.164 1.25 10.031 1 95.25 80 GLY B C 1
ATOM 1625 O O . GLY B 1 80 ? -10.492 0.097 9.742 1 95.25 80 GLY B O 1
ATOM 1626 N N . TYR B 1 81 ? -9.477 2.051 9.242 1 94.31 81 TYR B N 1
ATOM 1627 C CA . TYR B 1 81 ? -8.797 1.535 8.062 1 94.31 81 TYR B CA 1
ATOM 1628 C C . TYR B 1 81 ? -9.797 0.919 7.082 1 94.31 81 TYR B C 1
ATOM 1630 O O . TYR B 1 81 ? -9.594 -0.197 6.602 1 94.31 81 TYR B O 1
ATOM 1638 N N . ARG B 1 82 ? -10.852 1.698 6.836 1 92.06 82 ARG B N 1
ATOM 1639 C CA . ARG B 1 82 ? -11.953 1.253 5.984 1 92.06 82 ARG B CA 1
ATOM 1640 C C . ARG B 1 82 ? -12.164 2.215 4.82 1 92.06 82 ARG B C 1
ATOM 1642 O O . ARG B 1 82 ? -11.727 3.365 4.871 1 92.06 82 ARG B O 1
ATOM 1649 N N . GLY B 1 83 ? -12.82 1.688 3.787 1 90.12 83 GLY B N 1
ATOM 1650 C CA . GLY B 1 83 ? -13.172 2.543 2.666 1 90.12 83 GLY B CA 1
ATOM 1651 C C . GLY B 1 83 ? -12.07 2.654 1.629 1 90.12 83 GLY B C 1
ATOM 1652 O O . GLY B 1 83 ? -11.211 1.776 1.531 1 90.12 83 GLY B O 1
ATOM 1653 N N . TYR B 1 84 ? -12.133 3.727 0.891 1 90.81 84 TYR B N 1
ATOM 1654 C CA . TYR B 1 84 ? -11.148 3.963 -0.162 1 90.81 84 TYR B CA 1
ATOM 1655 C C . TYR B 1 84 ? -9.75 4.102 0.419 1 90.81 84 TYR B C 1
ATOM 1657 O O . TYR B 1 84 ? -9.562 4.715 1.474 1 90.81 84 TYR B O 1
ATOM 1665 N N . GLN B 1 85 ? -8.789 3.471 -0.337 1 91.38 85 GLN B N 1
ATOM 1666 C CA . GLN B 1 85 ? -7.414 3.473 0.145 1 91.38 85 GLN B CA 1
ATOM 1667 C C . GLN B 1 85 ? -6.504 4.262 -0.793 1 91.38 85 GLN B C 1
ATOM 1669 O O . GLN B 1 85 ? -6.625 4.16 -2.016 1 91.38 85 GLN B O 1
ATOM 1674 N N . TYR B 1 86 ? -5.555 5.078 -0.203 1 95.94 86 TYR B N 1
ATOM 1675 C CA . TYR B 1 86 ? -4.488 5.746 -0.941 1 95.94 86 TYR B CA 1
ATOM 1676 C C . TYR B 1 86 ? -3.121 5.242 -0.493 1 95.94 86 TYR B C 1
ATOM 1678 O O . TYR B 1 86 ? -2.82 5.219 0.703 1 95.94 86 TYR B O 1
ATOM 1686 N N . ILE B 1 87 ? -2.371 4.793 -1.47 1 96 87 ILE B N 1
ATOM 1687 C CA . ILE B 1 87 ? -0.991 4.402 -1.209 1 96 87 ILE B CA 1
ATOM 1688 C C . ILE B 1 87 ? -0.06 5.582 -1.476 1 96 87 ILE B C 1
ATOM 1690 O O . ILE B 1 87 ? 0.064 6.039 -2.615 1 96 87 ILE B O 1
ATOM 1694 N N . LEU B 1 88 ? 0.627 6.02 -0.443 1 97 88 LEU B N 1
ATOM 1695 C CA . LEU B 1 88 ? 1.466 7.211 -0.513 1 97 88 LEU B CA 1
ATOM 1696 C C . LEU B 1 88 ? 2.92 6.871 -0.203 1 97 88 LEU B C 1
ATOM 1698 O O . LEU B 1 88 ? 3.219 6.305 0.85 1 97 88 LEU B O 1
ATOM 1702 N N . GLU B 1 89 ? 3.746 7.223 -1.108 1 95.31 89 GLU B N 1
ATOM 1703 C CA . GLU B 1 89 ? 5.145 6.809 -1.024 1 95.31 89 GLU B CA 1
ATOM 1704 C C . GLU B 1 89 ? 6.078 8.016 -1.01 1 95.31 89 GLU B C 1
ATOM 1706 O O . GLU B 1 89 ? 5.836 9 -1.707 1 95.31 89 GLU B O 1
ATOM 1711 N N . CYS B 1 90 ? 7.16 7.898 -0.247 1 94.75 90 CYS B N 1
ATOM 1712 C CA . CYS B 1 90 ? 8.109 9.008 -0.157 1 94.75 90 CYS B CA 1
ATOM 1713 C C . CYS B 1 90 ? 8.891 9.164 -1.457 1 94.75 90 CYS B C 1
ATOM 1715 O O . CYS B 1 90 ? 9.281 10.273 -1.82 1 94.75 90 CYS B O 1
ATOM 1717 N N . ASP B 1 91 ? 9.016 8.125 -2.176 1 90.44 91 ASP B N 1
ATOM 1718 C CA . ASP B 1 91 ? 9.812 8.172 -3.398 1 90.44 91 ASP B CA 1
ATOM 1719 C C . ASP B 1 91 ? 8.953 8.57 -4.598 1 90.44 91 ASP B C 1
ATOM 1721 O O . ASP B 1 91 ? 9.469 8.781 -5.695 1 90.44 91 ASP B O 1
ATOM 1725 N N . HIS B 1 92 ? 7.684 8.617 -4.395 1 91.38 92 HIS B N 1
ATOM 1726 C CA . HIS B 1 92 ? 6.789 9.125 -5.43 1 91.38 92 HIS B CA 1
ATOM 1727 C C . HIS B 1 92 ? 6.668 10.641 -5.363 1 91.38 92 HIS B C 1
ATOM 1729 O O . HIS B 1 92 ? 6.074 11.18 -4.426 1 91.38 92 HIS B O 1
ATOM 1735 N N . HIS B 1 93 ? 7.172 11.352 -6.332 1 91.75 93 HIS B N 1
ATOM 1736 C CA . HIS B 1 93 ? 7.191 12.805 -6.383 1 91.75 93 HIS B CA 1
ATOM 1737 C C . HIS B 1 93 ? 7.836 13.391 -5.129 1 91.75 93 HIS B C 1
ATOM 1739 O O . HIS B 1 93 ? 7.371 14.406 -4.602 1 91.75 93 HIS B O 1
ATOM 1745 N N . GLY B 1 94 ? 8.812 12.664 -4.633 1 93.06 94 GLY B N 1
ATOM 1746 C CA . GLY B 1 94 ? 9.523 13.148 -3.461 1 93.06 94 GLY B CA 1
ATOM 1747 C C . GLY B 1 94 ? 8.68 13.156 -2.203 1 93.06 94 GLY B C 1
ATOM 1748 O O . GLY B 1 94 ? 9.008 13.844 -1.231 1 93.06 94 GLY B O 1
ATOM 1749 N N . GLY B 1 95 ? 7.559 12.547 -2.234 1 97.19 95 GLY B N 1
ATOM 1750 C CA . GLY B 1 95 ? 6.699 12.469 -1.063 1 97.19 95 GLY B CA 1
ATOM 1751 C C . GLY B 1 95 ? 5.762 13.656 -0.938 1 97.19 95 GLY B C 1
ATOM 1752 O O . GLY B 1 95 ? 5.027 13.766 0.045 1 97.19 95 GLY B O 1
ATOM 1753 N N . ASP B 1 96 ? 5.785 14.516 -2.006 1 98.25 96 ASP B N 1
ATOM 1754 C CA . ASP B 1 96 ? 4.973 15.727 -1.977 1 98.25 96 ASP B CA 1
ATOM 1755 C C . ASP B 1 96 ? 3.656 15.531 -2.723 1 98.25 96 ASP B C 1
ATOM 1757 O O . ASP B 1 96 ? 3.654 15.273 -3.93 1 98.25 96 ASP B O 1
ATOM 1761 N N . TYR B 1 97 ? 2.611 15.625 -1.973 1 98.44 97 TYR B N 1
ATOM 1762 C CA . TYR B 1 97 ? 1.266 15.586 -2.531 1 98.44 97 TYR B CA 1
ATOM 1763 C C . TYR B 1 97 ? 0.511 16.875 -2.238 1 98.44 97 TYR B C 1
ATOM 1765 O O . TYR B 1 97 ? -0.136 17 -1.195 1 98.44 97 TYR B O 1
ATOM 1773 N N . LYS B 1 98 ? 0.596 17.828 -3.168 1 98.62 98 LYS B N 1
ATOM 1774 C CA . LYS B 1 98 ? 0.166 19.203 -2.957 1 98.62 98 LYS B CA 1
ATOM 1775 C C . LYS B 1 98 ? -1.355 19.312 -2.994 1 98.62 98 LYS B C 1
ATOM 1777 O O . LYS B 1 98 ? -1.92 20.312 -2.553 1 98.62 98 LYS B O 1
ATOM 1782 N N . HIS B 1 99 ? -1.992 18.344 -3.688 1 98.56 99 HIS B N 1
ATOM 1783 C CA . HIS B 1 99 ? -3.438 18.297 -3.877 1 98.56 99 HIS B CA 1
ATOM 1784 C C . HIS B 1 99 ? -3.963 16.875 -3.75 1 98.56 99 HIS B C 1
ATOM 1786 O O . HIS B 1 99 ? -3.303 15.922 -4.176 1 98.56 99 HIS B O 1
ATOM 1792 N N . TRP B 1 100 ? -5.207 16.703 -3.23 1 97.81 100 TRP B N 1
ATOM 1793 C CA . TRP B 1 100 ? -5.742 15.383 -2.939 1 97.81 100 TRP B CA 1
ATOM 1794 C C . TRP B 1 100 ? -5.883 14.562 -4.215 1 97.81 100 TRP B C 1
ATOM 1796 O O . TRP B 1 100 ? -5.762 13.336 -4.184 1 97.81 100 TRP B O 1
ATOM 1806 N N . ARG B 1 101 ? -6.012 15.234 -5.262 1 96.69 101 ARG B N 1
ATOM 1807 C CA . ARG B 1 101 ? -6.164 14.523 -6.531 1 96.69 101 ARG B CA 1
ATOM 1808 C C . ARG B 1 101 ? -4.867 13.82 -6.926 1 96.69 101 ARG B C 1
ATOM 1810 O O . ARG B 1 101 ? -4.863 12.969 -7.816 1 96.69 101 ARG B O 1
ATOM 1817 N N . GLU B 1 102 ? -3.777 14.148 -6.246 1 96.69 102 GLU B N 1
ATOM 1818 C CA . GLU B 1 102 ? -2.477 13.555 -6.539 1 96.69 102 GLU B CA 1
ATOM 1819 C C . GLU B 1 102 ? -2.254 12.281 -5.727 1 96.69 102 GLU B C 1
ATOM 1821 O O . GLU B 1 102 ? -1.251 11.586 -5.91 1 96.69 102 GLU B O 1
ATOM 1826 N N . TRP B 1 103 ? -3.162 11.977 -4.891 1 97.12 103 TRP B N 1
ATOM 1827 C CA . TRP B 1 103 ? -2.973 10.852 -3.984 1 97.12 103 TRP B CA 1
ATOM 1828 C C . TRP B 1 103 ? -3.055 9.523 -4.734 1 97.12 103 TRP B C 1
ATOM 1830 O O . TRP B 1 103 ? -2.631 8.484 -4.223 1 97.12 103 TRP B O 1
ATOM 1840 N N . GLY B 1 104 ? -3.613 9.555 -5.914 1 92.06 104 GLY B N 1
ATOM 1841 C CA . GLY B 1 104 ? -3.756 8.383 -6.766 1 92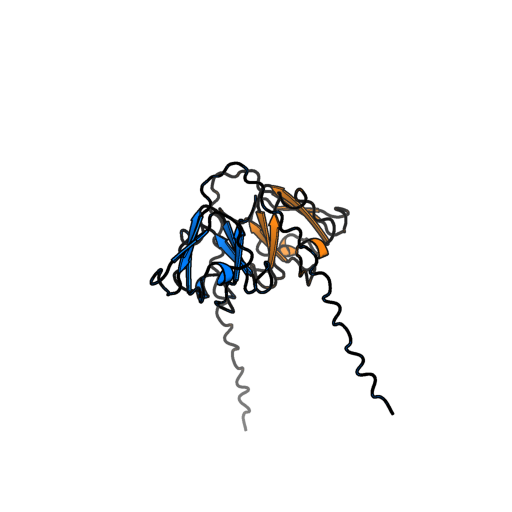.06 104 GLY B CA 1
ATOM 1842 C C . GLY B 1 104 ? -4.375 8.695 -8.117 1 92.06 104 GLY B C 1
ATOM 1843 O O . GLY B 1 104 ? -5.039 9.727 -8.273 1 92.06 104 GLY B O 1
ATOM 1844 N N . SER B 1 105 ? -4.152 7.801 -9.078 1 85.31 105 SER B N 1
ATOM 1845 C CA . SER B 1 105 ? -4.652 8.008 -10.43 1 85.31 105 SER B CA 1
ATOM 1846 C C . SER B 1 105 ? -6.176 8.008 -10.461 1 85.31 105 SER B C 1
ATOM 1848 O O . SER B 1 105 ? -6.785 8.586 -11.367 1 85.31 105 SER B O 1
ATOM 1850 N N . HIS B 1 106 ? -6.805 7.422 -9.477 1 86.5 106 HIS B N 1
ATOM 1851 C CA . HIS B 1 106 ? -8.258 7.34 -9.43 1 86.5 106 HIS B CA 1
ATOM 1852 C C . HIS B 1 106 ? -8.805 7.91 -8.125 1 86.5 106 HIS B C 1
ATOM 1854 O O . HIS B 1 106 ? -9.758 7.371 -7.559 1 86.5 106 HIS B O 1
ATOM 1860 N N . ALA B 1 107 ? -8.133 8.938 -7.754 1 92.12 107 ALA B N 1
ATOM 1861 C CA . ALA B 1 107 ? -8.594 9.555 -6.516 1 92.12 107 ALA B CA 1
ATOM 1862 C C . ALA B 1 107 ? -10.039 10.016 -6.637 1 92.12 107 ALA B C 1
ATOM 1864 O O . ALA B 1 107 ? -10.398 10.734 -7.574 1 92.12 107 ALA B O 1
ATOM 1865 N N . GLN B 1 108 ? -10.836 9.594 -5.668 1 91.06 108 GLN B N 1
ATOM 1866 C CA . GLN B 1 108 ? -12.266 9.867 -5.754 1 91.06 108 GLN B CA 1
ATOM 1867 C C . GLN B 1 108 ? -12.719 10.766 -4.613 1 91.06 108 GLN B C 1
ATOM 1869 O O . GLN B 1 108 ? -13.797 11.367 -4.684 1 91.06 108 GLN B O 1
ATOM 1874 N N . THR B 1 109 ? -12.062 10.867 -3.543 1 95.19 109 THR B N 1
ATOM 1875 C CA . THR B 1 109 ? -12.438 11.633 -2.363 1 95.19 109 THR B CA 1
ATOM 1876 C C . THR B 1 109 ? -11.203 12.164 -1.64 1 95.19 109 THR B C 1
ATOM 1878 O O . THR B 1 109 ? -10.141 11.539 -1.681 1 95.19 109 THR B O 1
ATOM 1881 N N . SER B 1 110 ? -11.375 13.258 -0.962 1 96.25 110 SER B N 1
ATOM 1882 C CA . SER B 1 110 ? -10.297 13.797 -0.138 1 96.25 110 SER B CA 1
ATOM 1883 C C . SER B 1 110 ? -10.422 13.336 1.31 1 96.25 110 SER B C 1
ATOM 1885 O O . SER B 1 110 ? -9.578 13.656 2.146 1 96.25 110 SER B O 1
ATOM 1887 N N . GLN B 1 111 ? -11.414 12.68 1.503 1 97.19 111 GLN B N 1
ATOM 1888 C CA . GLN B 1 111 ? -11.672 12.281 2.881 1 97.19 111 GLN B CA 1
ATOM 1889 C C . GLN B 1 111 ? -10.648 11.25 3.359 1 97.19 111 GLN B C 1
ATOM 1891 O O . GLN B 1 111 ? -10.492 10.195 2.746 1 97.19 111 GLN B O 1
ATOM 1896 N N . ILE B 1 112 ? -9.883 11.633 4.473 1 98.25 112 ILE B N 1
ATOM 1897 C CA . ILE B 1 112 ? -8.938 10.727 5.133 1 98.25 112 ILE B CA 1
ATOM 1898 C C . ILE B 1 112 ? -9.234 10.68 6.629 1 98.25 112 ILE B C 1
ATOM 1900 O O . ILE B 1 112 ? -9.156 11.703 7.316 1 98.25 112 ILE B O 1
ATOM 1904 N N . GLN B 1 113 ? -9.562 9.453 7.082 1 98.31 113 GLN B N 1
ATOM 1905 C CA . GLN B 1 113 ? -9.945 9.383 8.484 1 98.31 113 GLN B CA 1
ATOM 1906 C C . GLN B 1 113 ? -9.117 8.336 9.234 1 98.31 113 GLN B C 1
ATOM 1908 O O . GLN B 1 113 ? -9.219 8.219 10.453 1 98.31 113 GLN B O 1
ATOM 1913 N N . SER B 1 114 ? -8.281 7.574 8.578 1 98.19 114 SER B N 1
ATOM 1914 C CA . SER B 1 114 ? -7.316 6.695 9.234 1 98.19 114 SER B CA 1
ATOM 1915 C C . SER B 1 114 ? -6.059 6.531 8.383 1 98.19 114 SER B C 1
ATOM 1917 O O . SER B 1 114 ? -6.094 6.734 7.168 1 98.19 114 SER B O 1
ATOM 1919 N N . ILE B 1 115 ? -4.922 6.305 9.047 1 98.25 115 ILE B N 1
ATOM 1920 C CA . ILE B 1 115 ? -3.6 6.262 8.43 1 98.25 115 ILE B CA 1
ATOM 1921 C C . ILE B 1 115 ? -2.773 5.145 9.062 1 98.25 115 ILE B C 1
ATOM 1923 O O . ILE B 1 115 ? -2.771 4.98 10.281 1 98.25 115 ILE B O 1
ATOM 1927 N N . ARG B 1 116 ? -2.078 4.379 8.117 1 96.94 116 ARG B N 1
ATOM 1928 C CA . ARG B 1 116 ? -1.174 3.381 8.68 1 96.94 116 ARG B CA 1
ATOM 1929 C C . ARG B 1 116 ? 0.095 3.262 7.844 1 96.94 116 ARG B C 1
ATOM 1931 O O . ARG B 1 116 ? 0.064 3.463 6.625 1 96.94 116 ARG B O 1
ATOM 1938 N N . ARG B 1 117 ? 1.133 2.898 8.609 1 95.56 117 ARG B N 1
ATOM 1939 C CA . ARG B 1 117 ? 2.396 2.631 7.934 1 95.56 117 ARG B CA 1
ATOM 1940 C C . ARG B 1 117 ? 2.338 1.312 7.168 1 95.56 117 ARG B C 1
ATOM 1942 O O . ARG B 1 117 ? 1.734 0.344 7.633 1 95.56 117 ARG B O 1
ATOM 1949 N N . ILE B 1 118 ? 2.932 1.325 6.012 1 94.38 118 ILE B N 1
ATOM 1950 C CA . ILE B 1 118 ? 3.111 0.076 5.277 1 94.38 118 ILE B CA 1
ATOM 1951 C C . ILE B 1 118 ? 4.375 -0.629 5.766 1 94.38 118 ILE B C 1
ATOM 1953 O O . ILE B 1 118 ? 5.445 -0.022 5.836 1 94.38 118 ILE B O 1
ATOM 1957 N N . GLN B 1 119 ? 4.191 -1.835 6.117 1 86.88 119 GLN B N 1
ATOM 1958 C CA . GLN B 1 119 ? 5.293 -2.584 6.715 1 86.88 119 GLN B CA 1
ATOM 1959 C C . GLN B 1 119 ? 5.934 -3.523 5.695 1 86.88 119 GLN B C 1
ATOM 1961 O O . GLN B 1 119 ? 5.234 -4.133 4.883 1 86.88 119 GLN B O 1
ATOM 1966 N N . GLN B 1 120 ? 7.238 -3.49 5.625 1 80 120 GLN B N 1
ATOM 1967 C CA . GLN B 1 120 ? 7.961 -4.293 4.645 1 80 120 GLN B CA 1
ATOM 1968 C C . GLN B 1 120 ? 8.664 -5.473 5.309 1 80 120 GLN B C 1
ATOM 1970 O O . GLN B 1 120 ? 9.016 -5.41 6.488 1 80 120 GLN B O 1
#

Radius of gyration: 20.84 Å; Cα contacts (8 Å, |Δi|>4): 521; chains: 2; bounding box: 74×51×71 Å

Sequence (240 aa):
METRTVQRELETLPTTKMAQTNPLPGALGPWKITIYDQENFQGKRMEFTSSCPNVSERGFDNVRSLKVECGAWVCYQYPGYRGYQYILECDHHGGDYKHWREWGSHAQTSQIQSIRRIQQMETRTVQRELETLPTTKMAQTNPLPGALGPWKITIYDQENFQGKRMEFTSSCPNVSERGFDNVRSLKVECGAWVCYQYPGYRGYQYILECDHHGGDYKHWREWGSHAQTSQIQSIRRIQQ

Secondary structure (DSSP, 8-state):
--------------------------S----EEEEESSGGG-S-EEEESS-BS-GGGGT-----EEEEEESEEEEEEETTTEEEEEEEETTSGGGEE-SGGGG-TT-------EEEEPP-/--------------------------S----EEEEESSGGG-S-EEEESS-BS-GGGGT-----EEEEEESEEEEEEETTTEEEEEEEETTSGGGEE-SGGGG-TT-------EEEEPP-

Nearest PDB structures (foldseek):
  3lwk-assembly1_A-2  TM=9.366E-01  e=5.868E-13  Homo sapiens
  8h0r-assembly1_A  TM=9.525E-01  e=1.417E-11  Mus musculus
  1oki-assembly1_B  TM=9.534E-01  e=1.810E-10  Homo sapiens
  1e7n-assembly1_B  TM=9.584E-01  e=1.223E-09  Mus musculus
  1ytq-assembly1_A  TM=9.285E-01  e=8.347E-10  Homo sapiens